Protein AF-A0AAV4QFK1-F1 (afdb_monomer_lite)

Structure (mmCIF, N/CA/C/O backbone):
data_AF-A0AAV4QFK1-F1
#
_entry.id   AF-A0AAV4QFK1-F1
#
loop_
_atom_site.group_PDB
_atom_site.id
_atom_site.type_symbol
_atom_site.label_atom_id
_atom_site.label_alt_id
_atom_site.label_comp_id
_atom_site.label_asym_id
_atom_site.label_entity_id
_atom_site.label_seq_id
_atom_site.pdbx_PDB_ins_code
_atom_site.Cartn_x
_atom_site.Cartn_y
_atom_site.Cartn_z
_atom_site.occupancy
_atom_site.B_iso_or_equiv
_atom_site.auth_seq_id
_atom_site.auth_comp_id
_atom_site.auth_asym_id
_atom_site.auth_atom_id
_atom_site.pdbx_PDB_model_num
ATOM 1 N N . MET A 1 1 ? 8.836 17.468 22.404 1.00 26.66 1 MET A N 1
ATOM 2 C CA . MET A 1 1 ? 8.207 18.294 21.352 1.00 26.66 1 MET A CA 1
ATOM 3 C C . MET A 1 1 ? 6.814 17.729 21.169 1.00 26.66 1 MET A C 1
ATOM 5 O O . MET A 1 1 ? 6.702 16.663 20.584 1.00 26.66 1 MET A O 1
ATOM 9 N N . ILE A 1 2 ? 5.808 18.363 21.774 1.00 28.44 2 ILE A N 1
ATOM 10 C CA . ILE A 1 2 ? 4.387 18.057 21.539 1.00 28.44 2 ILE A CA 1
ATOM 11 C C . ILE A 1 2 ? 4.194 18.264 20.038 1.00 28.44 2 ILE A C 1
ATOM 13 O O . ILE A 1 2 ? 4.373 19.382 19.552 1.00 28.44 2 ILE A O 1
ATOM 17 N N . SER A 1 3 ? 4.054 17.176 19.284 1.00 34.97 3 SER A N 1
ATOM 18 C CA . SER A 1 3 ? 3.991 17.262 17.827 1.00 34.97 3 SER A CA 1
ATOM 19 C C . SER A 1 3 ? 2.675 17.938 17.435 1.00 34.97 3 SER A C 1
ATOM 21 O O . SER A 1 3 ? 1.676 17.800 18.138 1.00 34.97 3 SER A O 1
ATOM 23 N N . GLU A 1 4 ? 2.652 18.661 16.314 1.00 41.72 4 GLU A N 1
ATOM 24 C CA . GLU A 1 4 ? 1.440 19.290 15.752 1.00 41.72 4 GLU A CA 1
ATOM 25 C C . GLU A 1 4 ? 0.269 18.292 15.556 1.00 41.72 4 GLU A C 1
ATOM 27 O O . GLU A 1 4 ? -0.876 18.694 15.351 1.00 41.72 4 GLU A O 1
ATOM 32 N N . GLU A 1 5 ? 0.535 16.984 15.660 1.00 43.50 5 GLU A N 1
ATOM 33 C CA . GLU A 1 5 ? -0.456 15.910 15.648 1.00 43.50 5 GLU A CA 1
ATOM 34 C C . GLU A 1 5 ? -1.304 15.861 16.938 1.00 43.50 5 GLU A C 1
ATOM 36 O O . GLU A 1 5 ? -2.488 15.533 16.866 1.00 43.50 5 GLU A O 1
ATOM 41 N N . GLU A 1 6 ? -0.759 16.223 18.111 1.00 39.50 6 GLU A N 1
ATOM 42 C CA . GLU A 1 6 ? -1.478 16.163 19.399 1.00 39.50 6 GLU A CA 1
ATOM 43 C C . GLU A 1 6 ? -2.533 17.266 19.553 1.00 39.50 6 GLU A C 1
ATOM 45 O O . GLU A 1 6 ? -3.625 16.996 20.062 1.00 39.50 6 GLU A O 1
ATOM 50 N N . THR A 1 7 ? -2.244 18.479 19.071 1.00 45.19 7 THR A N 1
ATOM 51 C CA . THR A 1 7 ? -3.190 19.609 19.033 1.00 45.19 7 THR A CA 1
ATOM 52 C C . THR A 1 7 ? -4.330 19.363 18.047 1.00 45.19 7 THR A C 1
ATOM 54 O O . THR A 1 7 ? -5.470 19.726 18.322 1.00 45.19 7 THR A O 1
ATOM 57 N N . CYS A 1 8 ? -4.064 18.657 16.943 1.00 52.50 8 CYS A N 1
ATOM 58 C CA . CYS A 1 8 ? -5.096 18.260 15.985 1.00 52.50 8 CYS A CA 1
ATOM 59 C C . CYS A 1 8 ? -6.171 17.365 16.633 1.00 52.50 8 CYS A C 1
ATOM 61 O O . CYS A 1 8 ? -7.354 17.512 16.345 1.00 52.50 8 CYS A O 1
ATOM 63 N N . PHE A 1 9 ? -5.803 16.466 17.554 1.00 51.28 9 PHE A N 1
ATOM 64 C CA . PHE A 1 9 ? -6.751 15.509 18.140 1.00 51.28 9 PHE A CA 1
ATOM 65 C C . PHE A 1 9 ? -7.793 16.120 19.084 1.00 51.28 9 PHE A C 1
ATOM 67 O O . PHE A 1 9 ? -8.930 15.649 19.092 1.00 51.28 9 PHE A O 1
ATOM 74 N N . GLU A 1 10 ? -7.419 17.094 19.916 1.00 50.66 10 GLU A N 1
ATOM 75 C CA . GLU A 1 10 ? -8.353 17.708 20.879 1.00 50.66 10 GLU A CA 1
ATOM 76 C C . GLU A 1 10 ? -9.289 18.701 20.187 1.00 50.66 10 GLU A C 1
ATOM 78 O O . GLU A 1 10 ? -10.500 18.651 20.403 1.00 50.66 10 GLU A O 1
ATOM 83 N N . ASP A 1 11 ? -8.765 19.484 19.242 1.00 55.31 11 ASP A N 1
ATOM 84 C CA . ASP A 1 11 ? -9.554 20.437 18.457 1.00 55.31 11 ASP A CA 1
ATOM 85 C C . ASP A 1 11 ? -10.560 19.747 17.522 1.00 55.31 11 ASP A C 1
ATOM 87 O O . ASP A 1 11 ? -11.680 20.228 17.336 1.00 55.31 11 ASP A O 1
ATOM 91 N N . VAL A 1 12 ? -10.183 18.606 16.933 1.00 52.41 12 VAL A N 1
ATOM 92 C CA . VAL A 1 12 ? -11.078 17.781 16.103 1.00 52.41 12 VAL A CA 1
ATOM 93 C C . VAL A 1 12 ? -12.179 17.147 16.958 1.00 52.41 12 VAL A C 1
ATOM 95 O O . VAL A 1 12 ? -13.283 16.924 16.472 1.00 52.41 12 VAL A O 1
ATOM 98 N N . LEU A 1 13 ? -11.932 16.869 18.238 1.00 51.12 13 LEU A N 1
ATOM 99 C CA . LEU A 1 13 ? -12.910 16.241 19.126 1.00 51.12 13 LEU A CA 1
ATOM 100 C C . LEU A 1 13 ? -14.033 17.186 19.547 1.00 51.12 13 LEU A C 1
ATOM 102 O O . LEU A 1 13 ? -15.203 16.827 19.425 1.00 51.12 13 LEU A O 1
ATOM 106 N N . GLU A 1 14 ? -13.694 18.386 20.018 1.00 55.50 14 GLU A N 1
ATOM 107 C CA . GLU A 1 14 ? -14.698 19.355 20.478 1.00 55.50 14 GLU A CA 1
ATOM 108 C C . GLU A 1 14 ? -15.610 19.831 19.339 1.00 55.50 14 GLU A C 1
ATOM 110 O O . GLU A 1 14 ? -16.789 20.107 19.561 1.00 55.50 14 GLU A O 1
ATOM 115 N N . LYS A 1 15 ? -15.100 19.852 18.102 1.00 55.19 15 LYS A N 1
ATOM 116 C CA . LYS A 1 15 ? -15.849 20.286 16.913 1.00 55.19 15 LYS A CA 1
ATOM 117 C C . LYS A 1 15 ? -16.732 19.202 16.286 1.00 55.19 15 LYS A C 1
ATOM 119 O O . LYS A 1 15 ? -17.678 19.533 15.570 1.00 55.19 15 LYS A O 1
ATOM 124 N N . ASN A 1 16 ? -16.455 17.919 16.543 1.00 51.62 16 ASN A N 1
ATOM 125 C CA . ASN A 1 16 ? -17.158 16.800 15.896 1.00 51.62 16 ASN A CA 1
ATOM 126 C C . ASN A 1 16 ? -18.234 16.119 16.740 1.00 51.62 16 ASN A C 1
ATOM 128 O O . ASN A 1 16 ? -18.914 15.224 16.231 1.00 51.62 16 ASN A O 1
ATOM 132 N N . TYR A 1 17 ? -18.432 16.512 17.999 1.00 55.09 17 TYR A N 1
ATOM 133 C CA . TYR A 1 17 ? -19.593 16.030 18.739 1.00 55.09 17 TYR A CA 1
ATOM 134 C C . TYR A 1 17 ? -20.870 16.614 18.137 1.00 55.09 17 TYR A C 1
ATOM 136 O O . TYR A 1 17 ? -21.133 17.812 18.235 1.00 55.09 17 TYR A O 1
ATOM 144 N N . CYS A 1 18 ? -21.700 15.754 17.542 1.00 55.25 18 CYS A N 1
ATOM 145 C CA . CYS A 1 18 ? -23.082 16.122 17.274 1.00 55.25 18 CYS A CA 1
ATOM 146 C C . CYS A 1 18 ? -23.754 16.403 18.632 1.00 55.25 18 CYS A C 1
ATOM 148 O O . CYS A 1 18 ? -23.577 15.599 19.556 1.00 55.25 18 CYS A O 1
ATOM 150 N N . PRO A 1 19 ? -24.532 17.485 18.795 1.00 54.31 19 PRO A N 1
ATOM 151 C CA . PRO A 1 19 ? -25.269 17.737 20.036 1.00 54.31 19 PRO A CA 1
ATOM 152 C C . PRO A 1 19 ? -26.218 16.586 20.420 1.00 54.31 19 PRO A C 1
ATOM 154 O O . PRO A 1 19 ? -26.554 16.445 21.590 1.00 54.31 19 PRO A O 1
ATOM 157 N N . GLU A 1 20 ? -26.583 15.727 19.462 1.00 57.44 20 GLU A N 1
ATOM 158 C CA . GLU A 1 20 ? -27.429 14.540 19.654 1.00 57.44 20 GLU A CA 1
ATOM 159 C C . GLU A 1 20 ? -26.659 13.265 20.057 1.00 57.44 20 GLU A C 1
ATOM 161 O O . GLU A 1 20 ? -27.272 12.229 20.296 1.00 57.44 20 GLU A O 1
ATOM 166 N N . THR A 1 21 ? -25.325 13.315 20.147 1.00 63.59 21 THR A N 1
ATOM 167 C CA . THR A 1 21 ? -24.498 12.151 20.521 1.00 63.59 21 THR A CA 1
ATOM 168 C C . THR A 1 21 ? -24.778 11.766 21.979 1.00 63.59 21 THR A C 1
ATOM 170 O O . THR A 1 21 ? -24.600 12.599 22.877 1.00 63.59 21 THR A O 1
ATOM 173 N N . ASN A 1 22 ? -25.178 10.516 22.235 1.00 73.50 22 ASN A N 1
ATOM 174 C CA . ASN A 1 22 ? -25.430 10.012 23.592 1.00 73.50 22 ASN A CA 1
ATOM 175 C C . ASN A 1 22 ? -24.120 10.007 24.409 1.00 73.50 22 ASN A C 1
ATOM 177 O O . ASN A 1 22 ? -23.037 9.767 23.875 1.00 73.50 22 ASN A O 1
ATOM 181 N N . ASP A 1 23 ? -24.199 10.244 25.716 1.00 74.06 23 ASP A N 1
ATOM 182 C CA . ASP A 1 23 ? -23.064 10.206 26.640 1.00 74.06 23 ASP A CA 1
ATOM 183 C C . ASP A 1 23 ? -22.273 8.886 26.577 1.00 74.06 23 ASP A C 1
ATOM 185 O O . ASP A 1 23 ? -21.045 8.910 26.661 1.00 74.06 23 ASP A O 1
ATOM 189 N N . GLU A 1 24 ? -22.922 7.744 26.325 1.00 73.12 24 GLU A N 1
ATOM 190 C CA . GLU A 1 24 ? -22.218 6.469 26.100 1.00 73.12 24 GLU A CA 1
ATOM 191 C C . GLU A 1 24 ? -21.321 6.490 24.851 1.00 73.12 24 GLU A C 1
ATOM 193 O O . GLU A 1 24 ? -20.197 5.978 24.865 1.00 73.12 24 GLU A O 1
ATOM 198 N N . GLU A 1 25 ? -21.784 7.115 23.768 1.00 67.50 25 GLU A N 1
ATOM 199 C CA . GLU A 1 25 ? -21.023 7.259 22.524 1.00 67.50 25 GLU A CA 1
ATOM 200 C C . GLU A 1 25 ? -19.858 8.233 22.718 1.00 67.50 25 GLU A C 1
ATOM 202 O O . GLU A 1 25 ? -18.743 7.966 22.263 1.00 67.50 25 GLU A O 1
ATOM 207 N N . LYS A 1 26 ? -20.071 9.313 23.481 1.00 66.88 26 LYS A N 1
ATOM 208 C CA . LYS A 1 26 ? -19.001 10.243 23.868 1.00 66.88 26 LYS A CA 1
ATOM 209 C C . LYS A 1 26 ? -17.921 9.551 24.695 1.00 66.88 26 LYS A C 1
ATOM 211 O O . LYS A 1 26 ? -16.734 9.750 24.427 1.00 66.88 26 LYS A O 1
ATOM 216 N N . ILE A 1 27 ? -18.302 8.722 25.669 1.00 73.88 27 ILE A N 1
ATOM 217 C CA . ILE A 1 27 ? -17.360 7.946 26.493 1.00 73.88 27 ILE A CA 1
ATOM 218 C C . ILE A 1 27 ? -16.554 6.982 25.616 1.00 73.88 27 ILE A C 1
ATOM 220 O O . ILE A 1 27 ? -15.329 6.905 25.744 1.00 73.88 27 ILE A O 1
ATOM 224 N N . PHE A 1 28 ? -17.219 6.282 24.695 1.00 73.12 28 PHE A N 1
ATOM 225 C CA . PHE A 1 28 ? -16.570 5.360 23.766 1.00 73.12 28 PHE A CA 1
ATOM 226 C C . PHE A 1 28 ? -15.539 6.064 22.868 1.00 73.12 28 PHE A C 1
ATOM 228 O O . PHE A 1 28 ? -14.397 5.607 22.765 1.00 73.12 28 PHE A O 1
ATOM 235 N N . ILE A 1 29 ? -15.908 7.199 22.265 1.00 66.88 29 ILE A N 1
ATOM 236 C CA . ILE A 1 29 ? -15.022 7.986 21.393 1.00 66.88 29 ILE A CA 1
ATOM 237 C C . ILE A 1 29 ? -13.797 8.483 22.170 1.00 66.88 29 ILE A C 1
ATOM 239 O O . ILE A 1 29 ? -12.662 8.295 21.721 1.00 66.88 29 ILE A O 1
ATOM 243 N N . HIS A 1 30 ? -13.997 9.033 23.372 1.00 69.50 30 HIS A N 1
ATOM 244 C CA . HIS A 1 30 ? -12.893 9.455 24.240 1.00 69.50 30 HIS A CA 1
ATOM 245 C C . HIS A 1 30 ? -11.965 8.292 24.615 1.00 69.50 30 HIS A C 1
ATOM 247 O O . HIS A 1 30 ? -10.742 8.453 24.620 1.00 69.50 30 HIS A O 1
ATOM 253 N N . ALA A 1 31 ? -12.515 7.113 24.918 1.00 70.06 31 ALA A N 1
ATOM 254 C CA . ALA A 1 31 ? -11.721 5.933 25.249 1.00 70.06 31 ALA A CA 1
ATOM 255 C C . ALA A 1 31 ? -10.875 5.456 24.056 1.00 70.06 31 ALA A C 1
ATOM 257 O O . ALA A 1 31 ? -9.682 5.178 24.226 1.00 70.06 31 ALA A O 1
ATOM 258 N N . MET A 1 32 ? -11.462 5.420 22.853 1.00 71.88 32 MET A N 1
ATOM 259 C CA . MET A 1 32 ? -10.763 5.073 21.613 1.00 71.88 32 MET A CA 1
ATOM 260 C C . MET A 1 32 ? -9.608 6.042 21.341 1.00 71.88 32 MET A C 1
ATOM 262 O O . MET A 1 32 ? -8.488 5.609 21.078 1.00 71.88 32 MET A O 1
ATOM 266 N N . ILE A 1 33 ? -9.838 7.349 21.472 1.00 67.12 33 ILE A N 1
ATOM 267 C CA . ILE A 1 33 ? -8.809 8.360 21.201 1.00 67.12 33 ILE A CA 1
ATOM 268 C C . ILE A 1 33 ? -7.714 8.341 22.258 1.00 67.12 33 ILE A C 1
ATOM 270 O O . ILE A 1 33 ? -6.540 8.359 21.906 1.00 67.12 33 ILE A O 1
ATOM 274 N N . ARG A 1 34 ? -8.049 8.204 23.546 1.00 70.25 34 ARG A N 1
ATOM 275 C CA . ARG A 1 34 ? -7.037 8.019 24.599 1.00 70.25 34 ARG A CA 1
ATOM 276 C C . ARG A 1 34 ? -6.181 6.777 24.337 1.00 70.25 34 ARG A C 1
ATOM 278 O O . ARG A 1 34 ? -4.996 6.759 24.667 1.00 70.25 34 ARG A O 1
ATOM 285 N N . ARG A 1 35 ? -6.762 5.722 23.760 1.00 70.94 35 ARG A N 1
ATOM 286 C CA . ARG A 1 35 ? -6.012 4.532 23.348 1.00 70.94 35 ARG A CA 1
ATOM 287 C C . ARG A 1 35 ? -5.114 4.815 22.143 1.00 70.94 35 ARG A C 1
ATOM 289 O O . ARG A 1 35 ? -3.950 4.442 22.191 1.00 70.94 35 ARG A O 1
ATOM 296 N N . LEU A 1 36 ? -5.604 5.516 21.123 1.00 68.94 36 LEU A N 1
ATOM 297 C CA . LEU A 1 36 ? -4.802 5.924 19.964 1.00 68.94 36 LEU A CA 1
ATOM 298 C C . LEU A 1 36 ? -3.657 6.864 20.348 1.00 68.94 36 LEU A C 1
ATOM 300 O O . LEU A 1 36 ? -2.539 6.621 19.920 1.00 68.94 36 LEU A O 1
ATOM 304 N N . LYS A 1 37 ? -3.893 7.860 21.210 1.00 66.88 37 LYS A N 1
ATOM 305 C CA . LYS A 1 37 ? -2.843 8.734 21.757 1.00 66.88 37 LYS A CA 1
ATOM 306 C C . LYS A 1 37 ? -1.758 7.922 22.462 1.00 66.88 37 LYS A C 1
ATOM 308 O O . LYS A 1 37 ? -0.584 8.129 22.199 1.00 66.88 37 LYS A O 1
ATOM 313 N N . ARG A 1 38 ? -2.140 6.940 23.289 1.00 69.75 38 ARG A N 1
ATOM 314 C CA . ARG A 1 38 ? -1.172 6.029 23.929 1.00 69.75 38 ARG A CA 1
ATOM 315 C C . ARG A 1 38 ? -0.360 5.212 22.924 1.00 69.75 38 ARG A C 1
ATOM 317 O O . ARG A 1 38 ? 0.798 4.941 23.189 1.00 69.75 38 ARG A O 1
ATOM 324 N N . ILE A 1 39 ? -0.958 4.816 21.802 1.00 67.50 39 ILE A N 1
ATOM 325 C CA . ILE A 1 39 ? -0.271 4.074 20.737 1.00 67.50 39 ILE A CA 1
ATOM 326 C C . ILE A 1 39 ? 0.644 4.993 19.914 1.00 67.50 39 ILE A C 1
ATOM 328 O O . ILE A 1 39 ? 1.725 4.574 19.521 1.00 67.50 39 ILE A O 1
ATOM 332 N N . LEU A 1 40 ? 0.211 6.221 19.628 1.00 64.56 40 LEU A N 1
ATOM 333 C CA . LEU A 1 40 ? 0.947 7.183 18.804 1.00 64.56 40 LEU A CA 1
ATOM 334 C C . LEU A 1 40 ? 2.115 7.827 19.557 1.00 64.56 40 LEU A C 1
ATOM 336 O O . LEU A 1 40 ? 3.183 7.988 18.979 1.00 64.56 40 LEU A O 1
ATOM 340 N N . ASN A 1 41 ? 1.936 8.127 20.844 1.00 64.44 41 ASN A N 1
ATOM 341 C CA . ASN A 1 41 ? 2.977 8.672 21.722 1.00 64.44 41 ASN A CA 1
ATOM 342 C C . ASN A 1 41 ? 3.863 7.586 22.343 1.00 64.44 41 ASN A C 1
ATOM 344 O O . ASN A 1 41 ? 4.603 7.856 23.285 1.00 64.44 41 ASN A O 1
ATOM 348 N N . TRP A 1 42 ? 3.737 6.346 21.882 1.00 59.19 42 TRP A N 1
ATOM 349 C CA . TRP A 1 42 ? 4.499 5.243 22.430 1.00 59.19 42 TRP A CA 1
ATOM 350 C C . TRP A 1 42 ? 5.979 5.362 22.053 1.00 59.19 42 TRP A C 1
ATOM 352 O O . TRP A 1 42 ? 6.329 5.353 20.871 1.00 59.19 42 TRP A O 1
ATOM 362 N N . ASP A 1 43 ? 6.834 5.430 23.074 1.00 53.16 43 ASP A N 1
ATOM 363 C CA . ASP A 1 43 ? 8.275 5.256 22.940 1.00 53.16 43 ASP A CA 1
ATOM 364 C C . ASP A 1 43 ? 8.621 3.766 23.139 1.00 53.16 43 ASP A C 1
ATOM 366 O O . ASP A 1 43 ? 8.355 3.214 24.216 1.00 53.16 43 ASP A O 1
ATOM 370 N N . PRO A 1 44 ? 9.224 3.094 22.138 1.00 50.06 44 PRO A N 1
ATOM 371 C CA . PRO A 1 44 ? 9.688 1.715 22.263 1.00 50.06 44 PRO A CA 1
ATOM 372 C C . PRO A 1 44 ? 10.624 1.464 23.454 1.00 50.06 44 PRO A C 1
ATOM 374 O O . PRO A 1 44 ? 10.783 0.311 23.845 1.00 50.06 44 PRO A O 1
ATOM 377 N N . GLY A 1 45 ? 11.252 2.508 24.010 1.00 49.03 45 GLY A N 1
ATOM 378 C CA . GLY A 1 45 ? 12.162 2.409 25.150 1.00 49.03 45 GLY A CA 1
ATOM 379 C C . GLY A 1 45 ? 11.507 2.357 26.536 1.00 49.03 45 GLY A C 1
ATOM 380 O O . GLY A 1 45 ? 12.185 1.961 27.482 1.00 49.03 45 GLY A O 1
ATOM 381 N N . GLU A 1 46 ? 10.231 2.735 26.689 1.00 53.12 46 GLU A N 1
ATOM 382 C CA . GLU A 1 46 ? 9.627 2.945 28.022 1.00 53.12 46 GLU A CA 1
ATOM 383 C C . GLU A 1 46 ? 8.626 1.864 28.464 1.00 53.12 46 GLU A C 1
ATOM 385 O O . GLU A 1 46 ? 8.436 1.673 29.665 1.00 53.12 46 GLU A O 1
ATOM 390 N N . ASP A 1 47 ? 8.000 1.121 27.542 1.00 52.31 47 ASP A N 1
ATOM 391 C CA . ASP A 1 47 ? 6.983 0.123 27.912 1.00 52.31 47 ASP A CA 1
ATOM 392 C C . ASP A 1 47 ? 6.921 -1.066 26.933 1.00 52.31 47 ASP A C 1
ATOM 394 O O . ASP A 1 47 ? 6.124 -1.102 25.990 1.00 52.31 47 ASP A O 1
ATOM 398 N N . GLU A 1 48 ? 7.771 -2.074 27.164 1.00 52.84 48 GLU A N 1
ATOM 399 C CA . GLU A 1 48 ? 7.777 -3.337 26.401 1.00 52.84 48 GLU A CA 1
ATOM 400 C C . GLU A 1 48 ? 6.556 -4.234 26.709 1.00 52.84 48 GLU A C 1
ATOM 402 O O . GLU A 1 48 ? 6.255 -5.168 25.960 1.00 52.84 48 GLU A O 1
ATOM 407 N N . SER A 1 49 ? 5.817 -3.969 27.795 1.00 56.62 49 SER A N 1
ATOM 408 C CA . SER A 1 49 ? 4.753 -4.859 28.290 1.00 56.62 49 SER A CA 1
ATOM 409 C C . SER A 1 49 ? 3.459 -4.794 27.460 1.00 56.62 49 SER A C 1
ATOM 411 O O . SER A 1 49 ? 2.715 -5.782 27.340 1.00 56.62 49 SER A O 1
ATOM 413 N N . LEU A 1 50 ? 3.208 -3.638 26.839 1.00 52.84 50 LEU A N 1
ATOM 414 C CA . LEU A 1 50 ? 2.029 -3.367 26.017 1.00 52.84 50 LEU A CA 1
ATOM 415 C C . LEU A 1 50 ? 2.132 -3.957 24.600 1.00 52.84 50 LEU A C 1
ATOM 417 O O . LEU A 1 50 ? 1.097 -4.188 23.969 1.00 52.84 50 LEU A O 1
ATOM 421 N N . PHE A 1 51 ? 3.342 -4.268 24.119 1.00 57.22 51 PHE A N 1
ATOM 422 C CA . PHE A 1 51 ? 3.605 -4.477 22.691 1.00 57.22 51 PHE A CA 1
ATOM 423 C C . PHE A 1 51 ? 4.572 -5.632 22.384 1.00 57.22 51 PHE A C 1
ATOM 425 O O . PHE A 1 51 ? 5.493 -5.509 21.575 1.00 57.22 51 PHE A O 1
ATOM 432 N N . THR A 1 52 ? 4.327 -6.811 22.963 1.00 64.62 52 THR A N 1
ATOM 433 C CA . THR A 1 52 ? 4.947 -8.038 22.442 1.00 64.62 52 THR A CA 1
ATOM 434 C C . THR A 1 52 ? 4.494 -8.262 20.993 1.00 64.62 52 THR A C 1
ATOM 436 O O . THR A 1 52 ? 3.319 -8.068 20.670 1.00 64.62 52 THR A O 1
ATOM 439 N N . LYS A 1 53 ? 5.407 -8.672 20.095 1.00 63.16 53 LYS A N 1
ATOM 440 C CA . LYS A 1 53 ? 5.104 -8.840 18.654 1.00 63.16 53 LYS A CA 1
ATOM 441 C C . LYS A 1 53 ? 3.868 -9.709 18.391 1.00 63.16 53 LYS A C 1
ATOM 443 O O . LYS A 1 53 ? 3.128 -9.453 17.444 1.00 63.16 53 LYS A O 1
ATOM 448 N N . ASP A 1 54 ? 3.611 -10.675 19.269 1.00 72.31 54 ASP A N 1
ATOM 449 C CA . ASP A 1 54 ? 2.479 -11.599 19.178 1.00 72.31 54 ASP A CA 1
ATOM 450 C C . ASP A 1 54 ? 1.112 -10.928 19.408 1.00 72.31 54 ASP A C 1
ATOM 452 O O . ASP A 1 54 ? 0.109 -11.391 18.867 1.00 72.31 54 ASP A O 1
ATOM 456 N N . LYS A 1 55 ? 1.056 -9.801 20.135 1.00 81.25 55 LYS A N 1
ATOM 457 C CA . LYS A 1 55 ? -0.183 -9.035 20.376 1.00 81.25 55 LYS A CA 1
ATOM 458 C C . LYS A 1 55 ? -0.548 -8.084 19.235 1.00 81.25 55 LYS A C 1
ATOM 460 O O . LYS A 1 55 ? -1.671 -7.582 19.193 1.00 81.25 55 LYS A O 1
ATOM 465 N N . GLY A 1 56 ? 0.363 -7.840 18.289 1.00 83.88 56 GLY A N 1
ATOM 466 C CA . GLY A 1 56 ? 0.154 -6.910 17.174 1.00 83.88 56 GLY A CA 1
ATOM 467 C C . GLY A 1 56 ? -1.165 -7.123 16.412 1.00 83.88 56 GLY A C 1
ATOM 468 O O . GLY A 1 56 ? -1.936 -6.171 16.261 1.00 83.88 56 GLY A O 1
ATOM 469 N N . PRO A 1 57 ? -1.491 -8.358 15.979 1.00 90.44 57 PRO A N 1
ATOM 470 C CA . PRO A 1 57 ? -2.760 -8.654 15.316 1.00 90.44 57 PRO A CA 1
ATOM 471 C C . PR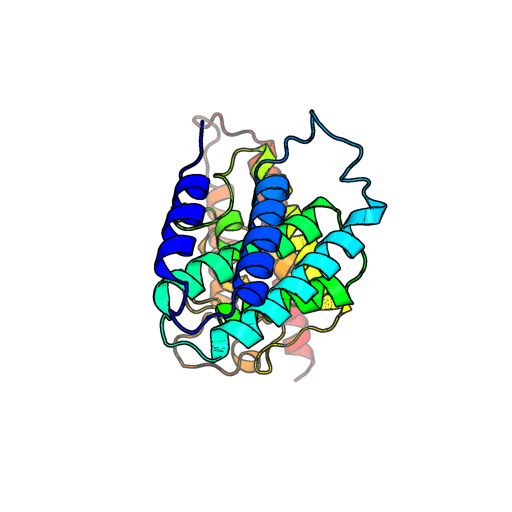O A 1 57 ? -3.997 -8.360 16.168 1.00 90.44 57 PRO A C 1
ATOM 473 O O . PRO A 1 57 ? -5.001 -7.893 15.637 1.00 90.44 57 PRO A O 1
ATOM 476 N N . GLU A 1 58 ? -3.947 -8.620 17.474 1.00 89.12 58 GLU A N 1
ATOM 477 C CA . GLU A 1 58 ? -5.064 -8.347 18.386 1.00 89.12 58 GLU A CA 1
ATOM 478 C C . GLU A 1 58 ? -5.298 -6.846 18.534 1.00 89.12 58 GLU A C 1
ATOM 480 O O . GLU A 1 58 ? -6.435 -6.395 18.429 1.00 89.12 58 GLU A O 1
ATOM 485 N N . ILE A 1 59 ? -4.225 -6.063 18.676 1.00 86.50 59 ILE A N 1
ATOM 486 C CA . ILE A 1 59 ? -4.294 -4.601 18.770 1.00 86.50 59 ILE A CA 1
ATOM 487 C C . ILE A 1 59 ? -4.909 -4.006 17.502 1.00 86.50 59 ILE A C 1
ATOM 489 O O . ILE A 1 59 ? -5.816 -3.181 17.587 1.00 86.50 59 ILE A O 1
ATOM 493 N N . VAL A 1 60 ? -4.459 -4.435 16.319 1.00 90.38 60 VAL A N 1
ATOM 494 C CA . VAL A 1 60 ? -5.006 -3.925 15.052 1.00 90.38 60 VAL A CA 1
ATOM 495 C C . VAL A 1 60 ? -6.476 -4.321 14.879 1.00 90.38 60 VAL A C 1
ATOM 497 O O . VAL A 1 60 ? -7.274 -3.489 14.452 1.00 90.38 60 VAL A O 1
ATOM 500 N N . ARG A 1 61 ? -6.866 -5.552 15.242 1.00 93.06 61 ARG A N 1
ATOM 501 C CA . ARG A 1 61 ? -8.280 -5.975 15.213 1.00 93.06 61 ARG A CA 1
ATOM 502 C C . ARG A 1 61 ? -9.138 -5.161 16.172 1.00 93.06 61 ARG A C 1
ATOM 504 O O . ARG A 1 61 ? -10.231 -4.754 15.793 1.00 93.06 61 ARG A O 1
ATOM 511 N N . ASP A 1 62 ? -8.639 -4.901 17.374 1.00 87.75 62 ASP A N 1
ATOM 512 C CA . ASP A 1 62 ? -9.332 -4.086 18.368 1.00 87.75 62 ASP A CA 1
ATOM 513 C C . ASP A 1 62 ? -9.582 -2.669 17.834 1.00 87.75 62 ASP A C 1
ATOM 515 O O . ASP A 1 62 ? -10.725 -2.210 17.816 1.00 87.75 62 ASP A O 1
ATOM 519 N N . ILE A 1 63 ? -8.551 -2.015 17.283 1.00 88.38 63 ILE A N 1
ATOM 520 C CA . ILE A 1 63 ? -8.687 -0.692 16.651 1.00 88.38 63 ILE A CA 1
ATOM 521 C C . ILE A 1 63 ? -9.681 -0.746 15.488 1.00 88.38 63 ILE A C 1
ATOM 523 O O . ILE A 1 63 ? -10.535 0.128 15.391 1.00 88.38 63 ILE A O 1
ATOM 527 N N . MET A 1 64 ? -9.616 -1.772 14.634 1.00 91.38 64 MET A N 1
ATOM 528 C CA . MET A 1 64 ? -10.531 -1.941 13.501 1.00 91.38 64 MET A CA 1
ATOM 529 C C . MET A 1 64 ? -11.992 -2.055 13.955 1.00 91.38 64 MET A C 1
ATOM 531 O O . MET A 1 64 ? -12.858 -1.380 13.404 1.00 91.38 64 MET A O 1
ATOM 535 N N . ILE A 1 65 ? -12.275 -2.879 14.970 1.00 89.56 65 ILE A N 1
ATOM 536 C CA . ILE A 1 65 ? -13.624 -3.045 15.532 1.00 89.56 65 ILE A CA 1
ATOM 537 C C . ILE A 1 65 ? -14.137 -1.707 16.066 1.00 89.56 65 ILE A C 1
ATOM 539 O O . ILE A 1 65 ? -15.262 -1.304 15.758 1.00 89.56 65 ILE A O 1
ATOM 543 N N . HIS A 1 66 ? -13.299 -0.996 16.823 1.00 84.00 66 HIS A N 1
ATOM 544 C CA . HIS A 1 66 ? -13.662 0.301 17.381 1.00 84.00 66 HIS A CA 1
ATOM 545 C C . HIS A 1 66 ? -13.892 1.347 16.287 1.00 84.00 66 HIS A C 1
ATOM 547 O O . HIS A 1 66 ? -14.883 2.072 16.332 1.00 84.00 66 HIS A O 1
ATOM 553 N N . PHE A 1 67 ? -13.030 1.372 15.272 1.00 86.62 67 PHE A N 1
ATOM 554 C CA . PHE A 1 67 ? -13.130 2.256 14.118 1.00 86.62 67 PHE A CA 1
ATOM 555 C C . PHE A 1 67 ? -14.408 2.011 13.306 1.00 86.62 67 PHE A C 1
ATOM 557 O O . PHE A 1 67 ? -15.099 2.962 12.951 1.00 86.62 67 PHE A O 1
ATOM 564 N N . ILE A 1 68 ? -14.768 0.750 13.043 1.00 87.31 68 ILE A N 1
ATOM 565 C CA . ILE A 1 68 ? -16.002 0.407 12.323 1.00 87.31 68 ILE A CA 1
ATOM 566 C C . ILE A 1 68 ? -17.228 0.846 13.129 1.00 87.31 68 ILE A C 1
ATOM 568 O O . ILE A 1 68 ? -18.118 1.489 12.575 1.00 87.31 68 ILE A O 1
ATOM 572 N N . ARG A 1 69 ? -17.256 0.563 14.439 1.00 83.56 69 ARG A N 1
ATOM 573 C CA . ARG A 1 69 ? -18.346 0.999 15.327 1.00 83.56 69 ARG A CA 1
ATOM 574 C C . ARG A 1 69 ? -18.458 2.525 15.373 1.00 83.56 69 ARG A C 1
ATOM 576 O O . ARG A 1 69 ? -19.550 3.075 15.262 1.00 83.56 69 ARG A O 1
ATOM 583 N N . TRP A 1 70 ? -17.330 3.216 15.478 1.00 80.25 70 TRP A N 1
ATOM 584 C CA . TRP A 1 70 ? -17.275 4.672 15.426 1.00 80.25 70 TRP A CA 1
ATOM 585 C C . TRP A 1 70 ? -17.821 5.224 14.101 1.00 80.25 70 TRP A C 1
ATOM 587 O O . TRP A 1 70 ? -18.676 6.107 14.103 1.00 80.25 70 TRP A O 1
ATOM 597 N N . LYS A 1 71 ? -17.414 4.641 12.967 1.00 80.81 71 LYS A N 1
ATOM 598 C CA . LYS A 1 71 ? -17.900 5.013 11.631 1.00 80.81 71 LYS A CA 1
ATOM 599 C C . LYS A 1 71 ? -19.414 4.835 11.491 1.00 80.81 71 LYS A C 1
ATOM 601 O O . LYS A 1 71 ? -20.050 5.653 10.836 1.00 80.81 71 LYS A O 1
ATOM 606 N N . THR A 1 72 ? -20.000 3.805 12.111 1.00 81.38 72 THR A N 1
ATOM 607 C CA . THR A 1 72 ? -21.462 3.615 12.099 1.00 81.38 72 THR A CA 1
ATOM 608 C C . THR A 1 72 ? -22.217 4.668 12.908 1.00 81.38 72 THR A C 1
ATOM 610 O O . THR A 1 72 ? -23.309 5.042 12.502 1.00 81.38 72 THR A O 1
ATOM 613 N N . ILE A 1 73 ? -21.629 5.178 13.996 1.00 74.88 73 ILE A N 1
ATOM 614 C CA . ILE A 1 73 ? -22.228 6.229 14.839 1.00 74.88 73 ILE A CA 1
ATOM 615 C C . ILE A 1 73 ? -22.158 7.596 14.143 1.00 74.88 73 ILE A C 1
ATOM 617 O O . ILE A 1 73 ? -23.100 8.380 14.194 1.00 74.88 73 ILE A O 1
ATOM 621 N N . ILE A 1 74 ? -21.042 7.896 13.469 1.00 70.81 74 ILE A N 1
ATOM 622 C CA . ILE A 1 74 ? -20.858 9.196 12.804 1.00 70.81 74 ILE A CA 1
ATOM 623 C C . ILE A 1 74 ? -21.470 9.247 11.406 1.00 70.81 74 ILE A C 1
ATOM 625 O O . ILE A 1 74 ? -21.862 10.319 10.963 1.00 70.81 74 ILE A O 1
ATOM 629 N N . GLY A 1 75 ? -21.636 8.117 10.714 1.00 62.75 75 GLY A N 1
ATOM 630 C CA . GLY A 1 75 ? -22.305 8.081 9.406 1.00 62.75 75 GLY A CA 1
ATOM 631 C C . GLY A 1 75 ? -23.725 8.676 9.392 1.00 62.75 75 GLY A C 1
ATOM 632 O O . GLY A 1 75 ? -24.256 8.934 8.316 1.00 62.75 75 GLY A O 1
ATOM 633 N N . SER A 1 76 ? -24.322 8.913 10.565 1.00 55.12 76 SER A N 1
ATOM 634 C CA . SER A 1 76 ? -25.596 9.609 10.778 1.00 55.12 76 SER A CA 1
ATOM 635 C C . SER A 1 76 ? -25.501 11.125 11.033 1.00 55.12 76 SER A C 1
ATOM 637 O O . SER A 1 76 ? -26.547 11.758 11.144 1.00 55.12 76 SER A O 1
ATOM 639 N N . SER A 1 77 ? -24.311 11.735 11.126 1.00 53.97 77 SER A N 1
ATOM 640 C CA . SER A 1 77 ? -24.140 13.164 11.447 1.00 53.97 77 SER A CA 1
ATOM 641 C C . SER A 1 77 ? -23.456 13.971 10.326 1.00 53.97 77 SER A C 1
ATOM 643 O O . SER A 1 77 ? -22.631 13.474 9.564 1.00 53.97 77 SER A O 1
ATOM 645 N N . ASN A 1 78 ? -23.833 15.250 10.192 1.00 52.06 78 ASN A N 1
ATOM 646 C CA . ASN A 1 78 ? -23.544 16.098 9.020 1.00 52.06 78 ASN A CA 1
ATOM 647 C C . ASN A 1 78 ? -22.166 16.812 9.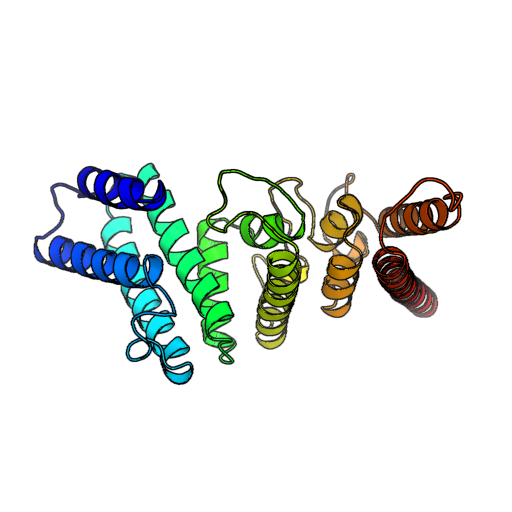018 1.00 52.06 78 ASN A C 1
ATOM 649 O O . ASN A 1 78 ? -21.923 17.636 8.134 1.00 52.06 78 ASN A O 1
ATOM 653 N N . ASN A 1 79 ? -21.251 16.534 9.957 1.00 56.78 79 ASN A N 1
ATOM 654 C CA . ASN A 1 79 ? -19.932 17.194 10.010 1.00 56.78 79 ASN A CA 1
ATOM 655 C C . ASN A 1 79 ? -18.854 16.377 9.276 1.00 56.78 79 ASN A C 1
ATOM 657 O O . ASN A 1 79 ? -18.179 15.526 9.847 1.00 56.78 79 ASN A O 1
ATOM 661 N N . LEU A 1 80 ? -18.700 16.643 7.974 1.00 56.75 80 LEU 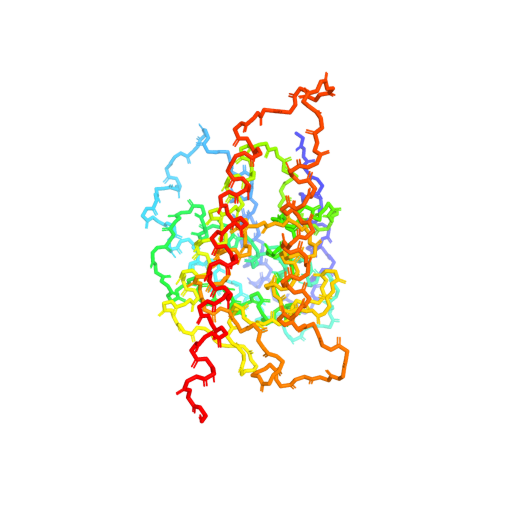A N 1
ATOM 662 C CA . LEU A 1 80 ? -17.909 15.807 7.060 1.00 56.75 80 LEU A CA 1
ATOM 663 C C . LEU A 1 80 ? -16.391 16.083 7.060 1.00 56.75 80 LEU A C 1
ATOM 665 O O . LEU A 1 80 ? -15.618 15.187 6.739 1.00 56.75 80 LEU A O 1
ATOM 669 N N . ALA A 1 81 ? -15.946 17.313 7.346 1.00 55.94 81 ALA A N 1
ATOM 670 C CA . ALA A 1 81 ? -14.563 17.735 7.077 1.00 55.94 81 ALA A CA 1
ATOM 671 C C . ALA A 1 81 ? -13.556 17.251 8.134 1.00 55.94 81 ALA A C 1
ATOM 673 O O . ALA A 1 81 ? -12.566 16.604 7.791 1.00 55.94 81 ALA A O 1
ATOM 674 N N . ASP A 1 82 ? -13.826 17.499 9.416 1.00 59.03 82 ASP A N 1
ATOM 675 C CA . ASP A 1 82 ? -12.931 17.089 10.505 1.00 59.03 82 ASP A CA 1
ATOM 676 C C . ASP A 1 82 ? -12.981 15.557 10.734 1.00 59.03 82 ASP A C 1
ATOM 678 O O . ASP A 1 82 ? -12.008 14.948 11.185 1.00 59.03 82 ASP A O 1
ATOM 682 N N . PHE A 1 83 ? -14.078 14.907 10.321 1.00 68.12 83 PHE A N 1
ATOM 683 C CA . PHE A 1 83 ? -14.227 13.448 10.280 1.00 68.12 83 PHE A CA 1
ATOM 684 C C . PHE A 1 83 ? -13.187 12.767 9.376 1.00 68.12 83 PHE A C 1
ATOM 686 O O . PHE A 1 83 ? -12.629 11.731 9.746 1.00 68.12 83 PHE A O 1
ATOM 693 N N . ILE A 1 84 ? -12.878 13.366 8.220 1.00 71.88 84 ILE A N 1
ATOM 694 C CA . ILE A 1 84 ? -11.914 12.814 7.256 1.00 71.88 84 ILE A CA 1
ATOM 695 C C . ILE A 1 84 ? -10.508 12.767 7.868 1.00 71.88 84 ILE A C 1
ATOM 697 O O . ILE A 1 84 ? -9.814 11.760 7.730 1.00 71.88 84 ILE A O 1
ATOM 701 N N . GLY A 1 85 ? -10.099 13.809 8.600 1.00 73.88 85 GLY A N 1
ATOM 702 C CA . GLY A 1 85 ? -8.779 13.872 9.234 1.00 73.88 85 GLY A CA 1
ATOM 703 C C . GLY A 1 85 ? -8.562 12.755 10.258 1.00 73.88 85 GLY A C 1
ATOM 704 O O . GLY A 1 85 ? -7.584 12.007 10.170 1.00 73.88 85 GLY A O 1
ATOM 705 N N . LEU A 1 86 ? -9.510 12.582 11.185 1.00 75.56 86 LEU A N 1
ATOM 706 C CA . LEU A 1 86 ? -9.440 11.516 12.187 1.00 75.56 86 LEU A CA 1
ATOM 707 C C . LEU A 1 86 ? -9.537 10.130 11.541 1.00 75.56 86 LEU A C 1
ATOM 709 O O . LEU A 1 86 ? -8.777 9.231 11.897 1.00 75.56 86 LEU A O 1
ATOM 713 N N . GLN A 1 87 ? -10.416 9.958 10.550 1.00 83.00 87 GLN A N 1
ATOM 714 C CA . GLN A 1 87 ? -10.525 8.708 9.804 1.00 83.00 87 GLN A CA 1
ATOM 715 C C . GLN A 1 87 ? -9.190 8.323 9.149 1.00 83.00 87 GLN A C 1
ATOM 717 O O . GLN A 1 87 ? -8.743 7.183 9.299 1.00 83.00 87 GLN A O 1
ATOM 722 N N . HIS A 1 88 ? -8.530 9.265 8.469 1.00 82.44 88 HIS A N 1
ATOM 723 C CA . HIS A 1 88 ? -7.214 9.041 7.870 1.00 82.44 88 HIS A CA 1
ATOM 724 C C . HIS A 1 88 ? -6.213 8.614 8.940 1.00 82.44 88 HIS A C 1
ATOM 726 O O . HIS A 1 88 ? -5.521 7.608 8.786 1.00 82.44 88 HIS A O 1
ATOM 732 N N . LEU A 1 89 ? -6.181 9.333 10.057 1.00 80.19 89 LEU A N 1
ATOM 733 C CA . LEU A 1 89 ? -5.251 9.074 11.142 1.00 80.19 89 LEU A CA 1
ATOM 734 C C . LEU A 1 89 ? -5.392 7.662 11.713 1.00 80.19 89 LEU A C 1
ATOM 736 O O . LEU A 1 89 ? -4.400 6.936 11.785 1.00 80.19 89 LEU A O 1
ATOM 740 N N . VAL A 1 90 ? -6.609 7.221 12.041 1.00 85.31 90 VAL A N 1
ATOM 741 C CA . VAL A 1 90 ? -6.837 5.860 12.554 1.00 85.31 90 VAL A CA 1
ATOM 742 C C . VAL A 1 90 ? -6.449 4.800 11.523 1.00 85.31 90 VAL A C 1
ATOM 744 O O . VAL A 1 90 ? -5.726 3.857 11.851 1.00 85.31 90 VAL A O 1
ATOM 747 N N . ILE A 1 91 ? -6.881 4.953 10.268 1.00 90.31 91 ILE A N 1
ATOM 748 C CA . ILE A 1 91 ? -6.632 3.960 9.213 1.00 90.31 91 ILE A CA 1
ATOM 749 C C . ILE A 1 91 ? -5.136 3.826 8.917 1.00 90.31 91 ILE A C 1
ATOM 751 O O . ILE A 1 91 ? -4.603 2.713 8.886 1.00 90.31 91 ILE A O 1
ATOM 755 N N . TYR A 1 92 ? -4.435 4.943 8.728 1.00 86.50 92 TYR A N 1
ATOM 756 C CA . TYR A 1 92 ? -3.001 4.919 8.454 1.00 86.50 92 TYR A CA 1
ATOM 757 C C . TYR A 1 92 ? -2.192 4.484 9.682 1.00 86.50 92 TYR A C 1
ATOM 759 O O . TYR A 1 92 ? -1.145 3.860 9.516 1.00 86.50 92 TYR A O 1
ATOM 767 N N . THR A 1 93 ? -2.696 4.703 10.901 1.00 83.56 93 THR A N 1
ATOM 768 C CA . THR A 1 93 ? -2.117 4.117 12.120 1.00 83.56 93 THR A CA 1
ATOM 769 C C . THR A 1 93 ? -2.246 2.597 12.110 1.00 83.56 93 THR A C 1
ATOM 771 O O . THR A 1 93 ? -1.252 1.908 12.313 1.00 83.56 93 THR A O 1
ATOM 774 N N . MET A 1 94 ? -3.417 2.039 11.781 1.00 90.44 94 MET A N 1
ATOM 775 C CA . MET A 1 94 ? -3.566 0.583 11.628 1.00 90.44 94 MET A CA 1
ATOM 776 C C . MET A 1 94 ? -2.603 0.014 10.579 1.00 90.44 94 MET A C 1
ATOM 778 O O . MET A 1 94 ? -1.981 -1.022 10.817 1.00 90.44 94 MET A O 1
ATOM 782 N N . ALA A 1 95 ? -2.434 0.698 9.442 1.00 91.19 95 ALA A N 1
ATOM 783 C CA . ALA A 1 95 ? -1.478 0.292 8.413 1.00 91.19 95 ALA A CA 1
ATOM 784 C C . ALA A 1 95 ? -0.032 0.309 8.942 1.00 91.19 95 ALA A C 1
ATOM 786 O O . ALA A 1 95 ? 0.685 -0.683 8.799 1.00 91.19 95 ALA A O 1
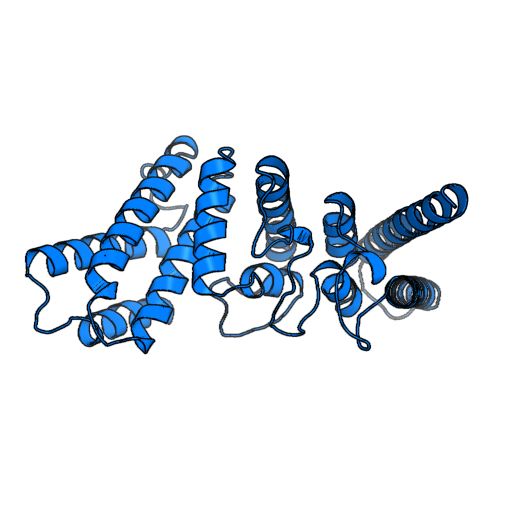ATOM 787 N N . LYS A 1 96 ? 0.380 1.386 9.623 1.00 85.88 96 LYS A N 1
ATOM 788 C CA . LYS A 1 96 ? 1.690 1.473 10.289 1.00 85.88 96 LYS A CA 1
ATOM 789 C C . LYS A 1 96 ? 1.913 0.320 11.259 1.00 85.88 96 LYS A C 1
ATOM 791 O O . LYS A 1 96 ? 2.956 -0.320 11.196 1.00 85.88 96 LYS A O 1
ATOM 796 N N . LEU A 1 97 ? 0.934 0.023 12.114 1.00 85.94 97 LEU A N 1
ATOM 797 C CA . LEU A 1 97 ? 1.030 -1.064 13.090 1.00 85.94 97 LEU A CA 1
ATOM 798 C C . LEU A 1 97 ? 1.139 -2.434 12.413 1.00 85.94 97 LEU A C 1
ATOM 800 O O . LEU A 1 97 ? 1.899 -3.279 12.883 1.00 85.94 97 LEU A O 1
ATOM 804 N N . CYS A 1 98 ? 0.445 -2.651 11.289 1.00 91.75 98 CYS A N 1
ATOM 805 C CA . CYS A 1 98 ? 0.588 -3.888 10.517 1.00 91.75 98 CYS A CA 1
ATOM 806 C C . CYS A 1 98 ? 2.037 -4.130 10.096 1.00 91.75 98 CYS A C 1
ATOM 808 O O . CYS A 1 98 ? 2.551 -5.235 10.274 1.00 91.75 98 CYS A O 1
ATOM 810 N N . PHE A 1 99 ? 2.690 -3.092 9.572 1.00 88.88 99 PHE A N 1
ATOM 811 C CA . PHE A 1 99 ? 4.096 -3.154 9.193 1.00 88.88 99 PHE A CA 1
ATOM 812 C C . PHE A 1 99 ? 5.014 -3.266 10.417 1.00 88.88 99 PHE A C 1
ATOM 814 O O . PHE A 1 99 ? 5.893 -4.124 10.440 1.00 88.88 99 PHE A O 1
ATOM 821 N N . TYR A 1 100 ? 4.778 -2.450 11.448 1.00 84.62 100 TYR A N 1
ATOM 822 C CA . TYR A 1 100 ? 5.583 -2.405 12.669 1.00 84.62 100 TYR A CA 1
ATOM 823 C C . TYR A 1 100 ? 5.675 -3.775 13.356 1.00 84.62 100 TYR A C 1
ATOM 825 O O . TYR A 1 100 ? 6.766 -4.251 13.666 1.00 84.62 100 TYR A O 1
ATOM 833 N N . TYR A 1 101 ? 4.534 -4.450 13.524 1.00 85.19 101 TYR A N 1
ATOM 834 C CA . TYR A 1 101 ? 4.479 -5.801 14.089 1.00 85.19 101 TYR A CA 1
ATOM 835 C C . TYR A 1 101 ? 4.816 -6.904 13.090 1.00 85.19 101 TYR A C 1
ATOM 837 O O . TYR A 1 101 ? 4.867 -8.072 13.475 1.00 85.19 101 TYR A O 1
ATOM 845 N N . TRP A 1 102 ? 5.038 -6.561 11.819 1.00 88.69 102 TRP A N 1
ATOM 846 C CA . TRP A 1 102 ? 5.252 -7.517 10.738 1.00 88.69 102 TRP A CA 1
ATOM 847 C C . TRP A 1 102 ? 4.159 -8.601 10.712 1.00 88.69 102 TRP A C 1
ATOM 849 O O . TRP A 1 102 ? 4.423 -9.810 10.732 1.00 88.69 102 TRP A O 1
ATOM 859 N N . ILE A 1 103 ? 2.899 -8.156 10.735 1.00 92.25 103 ILE A N 1
ATOM 860 C CA . ILE A 1 103 ? 1.732 -9.034 10.856 1.00 92.25 103 ILE A CA 1
ATOM 861 C C . ILE A 1 103 ? 1.688 -10.016 9.685 1.00 92.25 103 ILE A C 1
ATOM 863 O O . ILE A 1 103 ? 1.552 -9.619 8.537 1.00 92.25 103 ILE A O 1
ATOM 867 N N . ARG A 1 104 ? 1.724 -11.321 9.978 1.00 94.25 104 ARG A N 1
ATOM 868 C CA . ARG A 1 104 ? 1.685 -12.382 8.951 1.00 94.25 104 ARG A CA 1
ATOM 869 C C . ARG A 1 104 ? 0.282 -12.679 8.413 1.00 94.25 104 ARG A C 1
ATOM 871 O O . ARG A 1 104 ? 0.144 -13.288 7.351 1.00 94.25 104 ARG A O 1
ATOM 878 N N . ASP A 1 105 ? -0.759 -12.267 9.134 1.00 95.19 105 ASP A N 1
ATOM 879 C CA . ASP A 1 105 ? -2.155 -12.464 8.743 1.00 95.19 105 ASP A CA 1
ATOM 880 C C . ASP A 1 105 ? -2.521 -11.567 7.550 1.00 95.19 105 ASP A C 1
ATOM 882 O O . ASP A 1 105 ? -2.890 -10.401 7.695 1.00 95.19 105 ASP A O 1
ATOM 886 N N . SER A 1 106 ? -2.447 -12.142 6.347 1.00 96.38 106 SER A N 1
ATOM 887 C CA . SER A 1 106 ? -2.763 -11.428 5.106 1.00 96.38 106 SER A CA 1
ATOM 888 C C . SER A 1 106 ? -4.221 -10.983 5.023 1.00 96.38 106 SER A C 1
ATOM 890 O O . SER A 1 106 ? -4.501 -10.029 4.300 1.00 96.38 106 SER A O 1
ATOM 892 N N . ARG A 1 107 ? -5.152 -11.625 5.745 1.00 96.38 107 ARG A N 1
ATOM 893 C CA . ARG A 1 107 ? -6.561 -11.206 5.757 1.00 96.38 107 ARG A CA 1
ATOM 894 C C . ARG A 1 107 ? -6.715 -9.906 6.535 1.00 96.38 107 ARG A C 1
ATOM 896 O O . ARG A 1 107 ? -7.285 -8.961 6.004 1.00 96.38 107 ARG A O 1
ATOM 903 N N . LEU A 1 108 ? -6.108 -9.823 7.718 1.00 96.31 108 LEU A N 1
ATOM 904 C CA . LEU A 1 108 ? -6.124 -8.607 8.532 1.00 96.31 108 LEU A CA 1
ATOM 905 C C . LEU A 1 108 ? -5.479 -7.417 7.807 1.00 96.31 108 LEU A C 1
ATOM 907 O O . LEU A 1 108 ? -6.072 -6.343 7.733 1.00 96.31 108 LEU A O 1
ATOM 911 N N . VAL A 1 109 ? -4.296 -7.616 7.213 1.00 97.06 109 VAL A N 1
ATOM 912 C CA . VAL A 1 109 ? -3.622 -6.563 6.429 1.00 97.06 109 VAL A CA 1
ATOM 913 C C . VAL A 1 109 ? -4.486 -6.137 5.237 1.00 97.06 109 VAL A C 1
ATOM 915 O O . VAL A 1 109 ? -4.583 -4.951 4.926 1.00 97.06 109 VAL A O 1
ATOM 918 N N . SER A 1 110 ? -5.169 -7.088 4.599 1.00 96.62 110 SER A N 1
ATOM 919 C CA . SER A 1 110 ? -6.097 -6.806 3.503 1.00 96.62 110 SER A CA 1
ATOM 920 C C . SER A 1 110 ? -7.304 -5.982 3.931 1.00 96.62 110 SER A C 1
ATOM 922 O O . SER A 1 110 ? -7.711 -5.085 3.198 1.00 96.62 110 SER A O 1
ATOM 924 N N . ASP A 1 111 ? -7.864 -6.247 5.109 1.00 96.69 111 ASP A N 1
ATOM 925 C CA . ASP A 1 111 ? -8.975 -5.463 5.650 1.00 96.69 111 ASP A CA 1
ATOM 926 C C . ASP A 1 111 ? -8.554 -4.020 5.934 1.00 96.69 111 ASP A C 1
ATOM 928 O O . ASP A 1 111 ? -9.287 -3.088 5.600 1.00 96.69 111 ASP A O 1
ATOM 932 N N . VAL A 1 112 ? -7.335 -3.815 6.440 1.00 96.38 112 VAL A N 1
ATOM 933 C CA . VAL A 1 112 ? -6.750 -2.475 6.599 1.00 96.38 112 VAL A CA 1
ATOM 934 C C . VAL A 1 112 ? -6.578 -1.778 5.247 1.00 96.38 112 VAL A C 1
ATOM 936 O O . VAL A 1 112 ? -7.017 -0.639 5.093 1.00 96.38 112 VAL A O 1
ATOM 939 N N . LEU A 1 113 ? -6.026 -2.458 4.235 1.00 96.31 113 LEU A N 1
ATOM 940 C CA . LEU A 1 113 ? -5.891 -1.898 2.882 1.00 96.31 113 LEU A CA 1
ATOM 941 C C . LEU A 1 113 ? -7.248 -1.558 2.247 1.00 96.31 113 LEU A C 1
ATOM 943 O O . LEU A 1 113 ? -7.366 -0.556 1.542 1.00 96.31 113 LEU A O 1
ATOM 947 N N . ARG A 1 114 ? -8.294 -2.346 2.520 1.00 95.75 114 ARG A N 1
ATOM 948 C CA . ARG A 1 114 ? -9.662 -2.017 2.101 1.00 95.75 114 ARG A CA 1
ATOM 949 C C . ARG A 1 114 ? -10.167 -0.749 2.766 1.00 95.75 114 ARG A C 1
ATOM 951 O O . ARG A 1 114 ? -10.766 0.063 2.072 1.00 95.75 114 ARG A O 1
ATOM 958 N N . GLN A 1 115 ? -9.906 -0.543 4.057 1.00 94.19 115 GLN A N 1
ATOM 959 C CA . GLN A 1 115 ? -10.282 0.713 4.711 1.00 94.19 115 GLN A CA 1
ATOM 960 C C . GLN A 1 115 ? -9.546 1.912 4.109 1.00 94.19 115 GLN A C 1
ATOM 962 O O . GLN A 1 115 ? -10.187 2.929 3.860 1.00 94.19 115 GLN A O 1
ATOM 967 N N . VAL A 1 116 ? -8.251 1.781 3.790 1.00 92.62 116 VAL A N 1
ATOM 968 C CA . VAL A 1 116 ? -7.500 2.826 3.066 1.00 92.62 116 VAL A CA 1
ATOM 969 C C . VAL A 1 116 ? -8.176 3.145 1.730 1.00 92.62 116 VAL A C 1
ATOM 971 O O . VAL A 1 116 ? -8.475 4.304 1.454 1.00 92.62 116 VAL A O 1
ATOM 974 N N . TYR A 1 117 ? -8.498 2.129 0.925 1.00 93.50 117 TYR A N 1
ATOM 975 C CA . TYR A 1 117 ? -9.161 2.346 -0.363 1.00 93.50 117 TYR A CA 1
ATOM 976 C C . TYR A 1 117 ? -10.574 2.928 -0.225 1.00 93.50 117 TYR A C 1
ATOM 978 O O . TYR A 1 117 ? -10.955 3.782 -1.015 1.00 93.50 117 TYR A O 1
ATOM 986 N N . LEU A 1 118 ? -11.356 2.506 0.770 1.00 90.44 118 LEU A N 1
ATOM 987 C CA . LEU A 1 118 ? -12.677 3.085 1.036 1.00 90.44 118 LEU A CA 1
ATOM 988 C C . LEU A 1 118 ? -12.593 4.552 1.471 1.00 90.44 118 LEU A C 1
ATOM 990 O O . LEU A 1 118 ? -13.557 5.289 1.288 1.00 90.44 118 LEU A O 1
ATOM 994 N N . CYS A 1 119 ? -11.471 4.953 2.068 1.00 86.88 119 CYS A N 1
ATOM 995 C CA . CYS A 1 119 ? -11.224 6.315 2.513 1.00 86.88 119 CYS A CA 1
ATOM 996 C C . CYS A 1 119 ? -10.776 7.220 1.358 1.00 86.88 119 CYS A C 1
ATOM 998 O O . CYS A 1 119 ? -11.412 8.233 1.083 1.00 86.88 119 CYS A O 1
ATOM 1000 N N . ASP A 1 120 ? -9.726 6.816 0.641 1.00 86.62 120 ASP A N 1
ATOM 1001 C CA . ASP A 1 120 ? -9.066 7.664 -0.360 1.00 86.62 120 ASP A CA 1
ATOM 1002 C C . ASP A 1 120 ? -9.511 7.350 -1.801 1.00 86.62 120 ASP A C 1
ATOM 1004 O O . ASP A 1 120 ? -9.465 8.192 -2.702 1.00 86.62 120 ASP A O 1
ATOM 1008 N N . GLY A 1 121 ? -9.921 6.111 -2.071 1.00 88.56 121 GLY A N 1
ATOM 1009 C CA . GLY A 1 121 ? -10.156 5.590 -3.421 1.00 88.56 121 GLY A CA 1
ATOM 1010 C C . GLY A 1 121 ? -8.875 5.352 -4.232 1.00 88.56 121 GLY A C 1
ATOM 1011 O O . GLY A 1 121 ? -8.952 5.146 -5.446 1.00 88.56 121 GLY A O 1
ATOM 1012 N N . HIS A 1 122 ? -7.701 5.435 -3.599 1.00 90.00 122 HIS A N 1
ATOM 1013 C CA . HIS A 1 122 ? -6.369 5.155 -4.152 1.00 90.00 122 HIS A CA 1
ATOM 1014 C C . HIS A 1 122 ? -5.357 4.938 -3.009 1.00 90.00 122 HIS A C 1
ATOM 1016 O O . HIS A 1 122 ? -5.704 5.068 -1.843 1.00 90.00 122 HIS A O 1
ATOM 1022 N N . PHE A 1 123 ? -4.095 4.637 -3.339 1.00 91.38 123 PHE A N 1
ATOM 1023 C CA . PHE A 1 123 ? -3.021 4.399 -2.355 1.00 91.38 123 PHE A CA 1
ATOM 1024 C C . PHE A 1 123 ? -1.881 5.427 -2.435 1.00 91.38 123 PHE A C 1
ATOM 1026 O O . PHE A 1 123 ? -0.749 5.136 -2.058 1.00 91.38 123 PHE A O 1
ATOM 1033 N N . SER A 1 124 ? -2.144 6.637 -2.945 1.00 87.19 124 SER A N 1
ATOM 1034 C CA . SER A 1 124 ? -1.074 7.626 -3.208 1.00 87.19 124 SER A CA 1
ATOM 1035 C C . SER A 1 124 ? -0.248 7.936 -1.969 1.00 87.19 124 SER A C 1
ATOM 1037 O O . SER A 1 124 ? 0.970 7.952 -2.073 1.00 87.19 124 SER A O 1
ATOM 1039 N N . SER A 1 125 ? -0.873 8.103 -0.803 1.00 82.75 125 SER A N 1
ATOM 1040 C CA . SER A 1 125 ? -0.161 8.422 0.439 1.00 82.75 125 SER A CA 1
ATOM 1041 C C . SER A 1 125 ? 0.778 7.296 0.885 1.00 82.75 125 SER A C 1
ATOM 1043 O O . SER A 1 125 ? 1.844 7.565 1.432 1.00 82.75 125 SER A O 1
ATOM 1045 N N . MET A 1 126 ? 0.434 6.032 0.605 1.00 85.31 126 MET A N 1
ATOM 1046 C CA . MET A 1 126 ? 1.324 4.895 0.877 1.00 85.31 126 MET A CA 1
ATOM 1047 C C . MET A 1 126 ? 2.552 4.907 -0.043 1.00 85.31 126 MET A C 1
ATOM 1049 O O . MET A 1 126 ? 3.659 4.633 0.409 1.00 85.31 126 MET A O 1
ATOM 1053 N N . PHE A 1 127 ? 2.371 5.262 -1.319 1.00 82.75 127 PHE A N 1
ATOM 1054 C CA . PHE A 1 127 ? 3.460 5.315 -2.302 1.00 82.75 127 PHE A CA 1
ATOM 1055 C C . PHE A 1 127 ? 4.290 6.609 -2.238 1.00 82.75 127 PHE A C 1
ATOM 1057 O O . PHE A 1 127 ? 5.458 6.590 -2.620 1.00 82.75 127 PHE A O 1
ATOM 1064 N N . ALA A 1 128 ? 3.723 7.719 -1.757 1.00 75.88 128 ALA A N 1
ATOM 1065 C CA . ALA A 1 128 ? 4.342 9.048 -1.764 1.00 75.88 128 ALA A CA 1
ATOM 1066 C C . ALA A 1 128 ? 5.728 9.072 -1.095 1.00 75.88 128 ALA A C 1
ATOM 1068 O O . ALA A 1 128 ? 6.671 9.637 -1.652 1.00 75.88 128 ALA A O 1
ATOM 1069 N N . HIS A 1 129 ? 5.867 8.387 0.041 1.00 65.56 129 HIS A N 1
ATOM 1070 C CA . HIS A 1 129 ? 7.095 8.364 0.840 1.00 65.56 129 HIS A CA 1
ATOM 1071 C C . HIS A 1 129 ? 8.280 7.777 0.071 1.00 65.56 129 HIS A C 1
ATOM 1073 O O . HIS A 1 129 ? 9.311 8.425 -0.081 1.00 65.56 129 HIS A O 1
ATOM 1079 N N . ILE A 1 130 ? 8.099 6.610 -0.554 1.00 71.12 130 ILE A N 1
ATOM 1080 C CA . ILE A 1 130 ? 9.177 5.942 -1.310 1.00 71.12 130 ILE A CA 1
ATOM 1081 C C . ILE A 1 130 ? 9.539 6.711 -2.578 1.00 71.12 130 ILE A C 1
ATOM 1083 O O . ILE A 1 130 ? 10.678 6.661 -3.057 1.00 71.12 130 ILE A O 1
ATOM 1087 N N . MET A 1 131 ? 8.578 7.460 -3.119 1.00 70.69 131 ME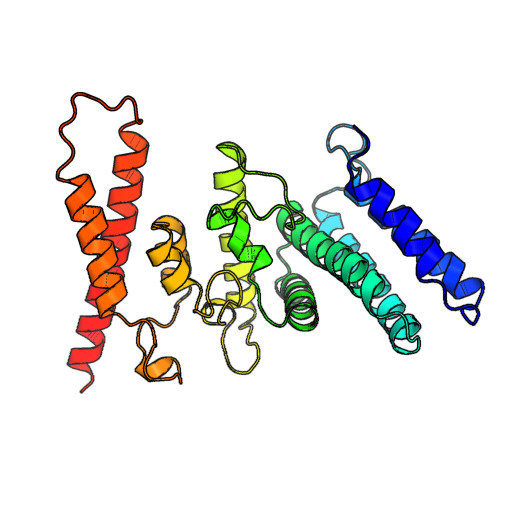T A N 1
ATOM 1088 C CA . MET A 1 131 ? 8.791 8.327 -4.273 1.00 70.69 131 MET A CA 1
ATOM 1089 C C . MET A 1 131 ? 9.534 9.629 -3.919 1.00 70.69 131 MET A C 1
ATOM 1091 O O . MET A 1 131 ? 9.754 10.438 -4.816 1.00 70.69 131 MET A O 1
ATOM 1095 N N . ASN A 1 132 ? 9.977 9.830 -2.666 1.00 62.25 132 ASN A N 1
ATOM 1096 C CA . ASN A 1 132 ? 10.550 11.087 -2.156 1.00 62.25 132 ASN A CA 1
ATOM 1097 C C . ASN A 1 132 ? 9.630 12.300 -2.381 1.00 62.25 132 ASN A C 1
ATOM 1099 O O . ASN A 1 132 ? 10.101 13.417 -2.613 1.00 62.25 132 ASN A O 1
ATOM 1103 N N . GLN A 1 133 ? 8.313 12.103 -2.347 1.00 54.16 133 GLN A N 1
ATOM 1104 C CA . GLN A 1 133 ? 7.399 13.234 -2.314 1.00 54.16 133 GLN A CA 1
ATOM 1105 C C . GLN A 1 133 ? 7.453 13.797 -0.892 1.00 54.16 133 GLN A C 1
ATOM 1107 O O . GLN A 1 133 ? 6.874 13.216 0.021 1.00 54.16 133 GLN A O 1
ATOM 1112 N N . ASN A 1 134 ? 8.170 14.910 -0.698 1.00 46.03 134 ASN A N 1
ATOM 1113 C CA . ASN A 1 134 ? 8.058 15.736 0.507 1.00 46.03 134 ASN A CA 1
ATOM 1114 C C . ASN A 1 134 ? 6.675 16.398 0.514 1.00 46.03 134 ASN A C 1
ATOM 1116 O O . ASN A 1 134 ? 6.546 17.601 0.287 1.00 46.03 134 ASN A O 1
ATOM 1120 N N . ASP A 1 135 ? 5.627 15.608 0.707 1.00 43.09 135 ASP A N 1
ATOM 1121 C CA . ASP A 1 135 ? 4.300 16.149 0.904 1.00 43.09 135 ASP A CA 1
ATOM 1122 C C . ASP A 1 135 ? 4.123 16.387 2.404 1.00 43.09 135 ASP A C 1
ATOM 1124 O O . ASP A 1 135 ? 4.076 15.456 3.201 1.00 43.09 135 ASP A O 1
ATOM 1128 N N . ARG A 1 136 ? 4.045 17.659 2.812 1.00 40.28 136 ARG A N 1
ATOM 1129 C CA . ARG A 1 136 ? 3.878 18.076 4.220 1.00 40.28 136 ARG A CA 1
ATOM 1130 C C . ARG A 1 136 ? 2.586 17.547 4.865 1.00 40.28 136 ARG A C 1
ATOM 1132 O O . ARG A 1 136 ? 2.337 17.810 6.033 1.00 40.28 136 ARG A O 1
ATOM 1139 N N . ARG A 1 137 ? 1.739 16.856 4.099 1.00 41.88 137 ARG A N 1
ATOM 1140 C CA . ARG A 1 137 ? 0.444 16.304 4.514 1.00 41.88 137 ARG A CA 1
ATOM 1141 C C . ARG A 1 137 ? 0.490 14.822 4.859 1.00 41.88 137 ARG A C 1
ATOM 1143 O O . ARG A 1 137 ? -0.548 14.245 5.182 1.00 41.88 137 ARG A O 1
ATOM 1150 N N . THR A 1 138 ? 1.641 14.174 4.742 1.00 45.50 138 THR A N 1
ATOM 1151 C CA . THR A 1 138 ? 1.723 12.750 5.020 1.00 45.50 138 THR A CA 1
ATOM 1152 C C . THR A 1 138 ? 1.984 12.477 6.490 1.00 45.50 138 THR A C 1
ATOM 1154 O O . THR A 1 138 ? 2.928 12.993 7.072 1.00 45.50 138 THR A O 1
ATOM 1157 N N . LEU A 1 139 ? 1.186 11.578 7.065 1.00 44.41 139 LEU A N 1
ATOM 1158 C CA . LEU A 1 139 ? 1.291 11.136 8.457 1.00 44.41 139 LEU A CA 1
ATOM 1159 C C . LEU A 1 139 ? 2.605 10.415 8.799 1.00 44.41 139 LEU A C 1
ATOM 1161 O O . LEU A 1 139 ? 2.712 9.896 9.900 1.00 44.41 139 LEU A O 1
ATOM 1165 N N . TRP A 1 140 ? 3.573 10.263 7.891 1.00 43.31 140 TRP A N 1
ATOM 1166 C CA . TRP A 1 140 ? 4.817 9.546 8.185 1.00 43.31 140 TRP A CA 1
ATOM 1167 C C . TRP A 1 140 ? 6.015 10.501 8.175 1.00 43.31 140 TRP A C 1
ATOM 1169 O O . TRP A 1 140 ? 6.048 11.426 7.362 1.00 43.31 140 TRP A O 1
ATOM 1179 N N . PRO A 1 141 ? 6.993 10.293 9.076 1.00 42.25 141 PRO A N 1
ATOM 1180 C CA . PRO A 1 141 ? 8.134 11.187 9.215 1.00 42.25 141 PRO A CA 1
ATOM 1181 C C . PRO A 1 141 ? 9.011 11.221 7.955 1.00 42.25 141 PRO A C 1
ATOM 1183 O O . PRO A 1 141 ? 9.093 10.252 7.200 1.00 42.25 141 PRO A O 1
ATOM 1186 N N . THR A 1 142 ? 9.691 12.351 7.758 1.00 40.62 142 THR A N 1
ATOM 1187 C CA . THR A 1 142 ? 10.590 12.625 6.630 1.00 40.62 142 THR A CA 1
ATOM 1188 C C . THR A 1 142 ? 11.772 11.642 6.552 1.00 40.62 142 THR A C 1
ATOM 1190 O O . THR A 1 142 ? 12.311 11.228 7.584 1.00 40.62 142 THR A O 1
ATOM 1193 N N . PRO A 1 143 ? 12.226 11.269 5.339 1.00 43.94 143 PRO A N 1
ATOM 1194 C CA . PRO A 1 143 ? 13.225 10.217 5.184 1.00 43.94 143 PRO A CA 1
ATOM 1195 C C . PRO A 1 143 ? 14.659 10.638 5.545 1.00 43.94 143 PRO A C 1
ATOM 1197 O O . PRO A 1 143 ? 15.183 11.618 5.019 1.00 43.94 143 PRO A O 1
ATOM 1200 N N . ASN A 1 144 ? 15.342 9.813 6.351 1.00 46.66 144 ASN A N 1
ATOM 1201 C CA . ASN A 1 144 ? 16.804 9.702 6.423 1.00 46.66 144 ASN A CA 1
ATOM 1202 C C . ASN A 1 144 ? 17.270 8.385 5.736 1.00 46.66 144 ASN A C 1
ATOM 1204 O O . ASN A 1 144 ? 16.451 7.640 5.190 1.00 46.66 144 ASN A O 1
ATOM 1208 N N . GLN A 1 145 ? 18.579 8.088 5.683 1.00 46.97 145 GLN A N 1
ATOM 1209 C CA . GLN A 1 145 ? 19.093 6.863 5.025 1.00 46.97 145 GLN A CA 1
ATOM 1210 C C . GLN A 1 145 ? 18.497 5.566 5.606 1.00 46.97 145 GLN A C 1
ATOM 1212 O O . GLN A 1 145 ? 18.203 4.640 4.852 1.00 46.97 145 GLN A O 1
ATOM 1217 N N . GLU A 1 146 ? 18.264 5.523 6.917 1.00 52.41 146 GLU A N 1
ATOM 1218 C CA . GLU A 1 146 ? 17.649 4.391 7.612 1.00 52.41 146 GLU A CA 1
ATOM 1219 C C . GLU A 1 146 ? 16.141 4.290 7.308 1.00 52.41 146 GLU A C 1
ATOM 1221 O O . GLU A 1 146 ? 15.602 3.193 7.133 1.00 52.41 146 GLU A O 1
ATOM 1226 N N . THR A 1 147 ? 15.462 5.433 7.147 1.00 58.84 147 THR A N 1
ATOM 1227 C CA . THR A 1 147 ? 14.050 5.505 6.743 1.00 58.84 147 THR A CA 1
ATOM 1228 C C . THR A 1 147 ? 13.838 4.962 5.330 1.00 58.84 147 THR A C 1
ATOM 1230 O O . THR A 1 147 ? 12.885 4.220 5.117 1.00 58.84 147 THR A O 1
ATOM 1233 N N . ARG A 1 148 ? 14.755 5.216 4.382 1.00 59.38 148 ARG A N 1
ATOM 1234 C CA . ARG A 1 148 ? 14.638 4.719 2.992 1.00 59.38 148 ARG A CA 1
ATOM 1235 C C . ARG A 1 148 ? 14.594 3.192 2.892 1.00 59.38 148 ARG A C 1
ATOM 1237 O O . ARG A 1 148 ? 13.857 2.640 2.075 1.00 59.38 148 ARG A O 1
ATOM 1244 N N . HIS A 1 149 ? 15.362 2.489 3.726 1.00 66.38 149 HIS A N 1
ATOM 1245 C CA . HIS A 1 149 ? 15.304 1.026 3.771 1.00 66.38 149 HIS A CA 1
ATOM 1246 C C . HIS A 1 149 ? 13.976 0.535 4.372 1.00 66.38 149 HIS A C 1
ATOM 1248 O O . HIS A 1 149 ? 13.332 -0.357 3.815 1.00 66.38 149 HIS A O 1
ATOM 1254 N N . LYS A 1 150 ? 13.519 1.166 5.464 1.00 68.50 150 LYS A N 1
ATOM 1255 C CA . LYS A 1 150 ? 12.217 0.875 6.096 1.00 68.50 150 LYS A CA 1
ATOM 1256 C C . LYS A 1 150 ? 11.045 1.124 5.141 1.00 68.50 150 LYS A C 1
ATOM 1258 O O . LYS A 1 150 ? 10.097 0.344 5.112 1.00 68.50 150 LYS A O 1
ATOM 1263 N N . GLU A 1 151 ? 11.132 2.151 4.310 1.00 75.06 151 GLU A N 1
ATOM 1264 C CA . GLU A 1 151 ? 10.156 2.493 3.276 1.00 75.06 151 GLU A CA 1
ATOM 1265 C C . GLU A 1 151 ? 10.047 1.413 2.190 1.00 75.06 151 GLU A C 1
ATOM 1267 O O . GLU A 1 151 ? 8.951 0.927 1.905 1.00 75.06 151 GLU A O 1
ATOM 1272 N N . TYR A 1 152 ? 11.176 0.966 1.627 1.00 82.38 152 TYR A N 1
ATOM 1273 C CA . TYR A 1 152 ? 11.180 -0.145 0.670 1.00 82.38 152 TYR A CA 1
ATOM 1274 C C . TYR A 1 152 ? 10.564 -1.412 1.283 1.00 82.38 152 TYR A C 1
ATOM 1276 O O . TYR A 1 152 ? 9.676 -2.023 0.682 1.00 82.38 152 TYR A O 1
ATOM 1284 N N . LEU A 1 153 ? 10.964 -1.764 2.511 1.00 85.12 153 LEU A N 1
ATOM 1285 C CA . LEU A 1 153 ? 10.399 -2.903 3.240 1.00 85.12 153 LEU A CA 1
ATOM 1286 C C . LEU A 1 153 ? 8.893 -2.754 3.482 1.00 85.12 153 LEU A C 1
ATOM 1288 O O . LEU A 1 153 ? 8.168 -3.744 3.401 1.00 85.12 153 LEU A O 1
ATOM 1292 N N . THR A 1 154 ? 8.408 -1.532 3.715 1.00 87.12 154 THR A N 1
ATOM 1293 C CA . THR A 1 154 ? 6.974 -1.246 3.850 1.00 87.12 154 THR A CA 1
ATOM 1294 C C . THR A 1 154 ? 6.209 -1.637 2.584 1.00 87.12 154 THR A C 1
ATOM 1296 O O . THR A 1 154 ? 5.173 -2.297 2.676 1.00 87.12 154 THR A O 1
ATOM 1299 N N . MET A 1 155 ? 6.712 -1.311 1.385 1.00 90.62 155 MET A N 1
ATOM 1300 C CA . MET A 1 155 ? 6.035 -1.755 0.155 1.00 90.62 155 MET A CA 1
ATOM 1301 C C . MET A 1 155 ? 6.190 -3.236 -0.113 1.00 90.62 155 MET A C 1
ATOM 1303 O O . MET A 1 155 ? 5.220 -3.843 -0.554 1.00 90.62 155 MET A O 1
ATOM 1307 N N . VAL A 1 156 ? 7.347 -3.837 0.177 1.00 92.25 156 VAL A N 1
ATOM 1308 C CA . VAL A 1 156 ? 7.499 -5.299 0.083 1.00 92.25 156 VAL A CA 1
ATOM 1309 C C . VAL A 1 156 ? 6.432 -5.986 0.934 1.00 92.25 156 VAL A C 1
ATOM 1311 O O . VAL A 1 156 ? 5.757 -6.896 0.453 1.00 92.25 156 VAL A O 1
ATOM 1314 N N . PHE A 1 157 ? 6.235 -5.512 2.166 1.00 93.81 157 PHE A N 1
ATOM 1315 C CA . PHE A 1 157 ? 5.226 -6.015 3.089 1.00 93.81 157 PHE A CA 1
ATOM 1316 C C . PHE A 1 157 ? 3.815 -5.917 2.488 1.00 93.81 157 PHE A C 1
ATOM 1318 O O . PHE A 1 157 ? 3.155 -6.941 2.288 1.00 93.81 157 PHE A O 1
ATOM 1325 N N . PHE A 1 158 ? 3.359 -4.715 2.122 1.00 95.19 158 PHE A N 1
ATOM 1326 C CA . PHE A 1 158 ? 1.991 -4.534 1.625 1.00 95.19 158 PHE A CA 1
ATOM 1327 C C . PHE A 1 158 ? 1.740 -5.191 0.265 1.00 95.19 158 PHE A C 1
ATOM 1329 O O . PHE A 1 158 ? 0.687 -5.802 0.086 1.00 95.19 158 PHE A O 1
ATOM 1336 N N . LEU A 1 159 ? 2.691 -5.132 -0.674 1.00 94.75 159 LEU A N 1
ATOM 1337 C CA . LEU A 1 159 ? 2.566 -5.800 -1.974 1.00 94.75 159 LEU A CA 1
ATOM 1338 C C . LEU A 1 159 ? 2.488 -7.321 -1.817 1.00 94.75 159 LEU A C 1
ATOM 1340 O O . LEU A 1 159 ? 1.679 -7.960 -2.489 1.00 94.75 159 LEU A O 1
ATOM 1344 N N . SER A 1 160 ? 3.271 -7.903 -0.904 1.00 95.31 160 SER A N 1
ATOM 1345 C CA . SER A 1 160 ? 3.232 -9.344 -0.627 1.00 95.31 160 SER A CA 1
ATOM 1346 C C . SER A 1 160 ? 1.892 -9.768 -0.037 1.00 95.31 160 SER A C 1
ATOM 1348 O O . SER A 1 160 ? 1.283 -10.722 -0.520 1.00 95.31 160 SER A O 1
ATOM 1350 N N . HIS A 1 161 ? 1.383 -9.039 0.960 1.00 96.88 161 HIS A N 1
ATOM 1351 C CA . HIS A 1 161 ? 0.070 -9.326 1.540 1.00 96.88 161 HIS A CA 1
ATOM 1352 C C . HIS A 1 161 ? -1.064 -9.148 0.528 1.00 96.88 161 HIS A C 1
ATOM 1354 O O . HIS A 1 161 ? -1.931 -10.017 0.429 1.00 96.88 161 HIS A O 1
ATOM 1360 N N . ALA A 1 162 ? -1.027 -8.077 -0.267 1.00 95.56 162 ALA A N 1
ATOM 1361 C CA . ALA A 1 162 ? -2.011 -7.833 -1.313 1.00 95.56 162 ALA A CA 1
ATOM 1362 C C . ALA A 1 162 ? -1.989 -8.922 -2.395 1.00 95.56 162 ALA A C 1
ATOM 1364 O O . ALA A 1 162 ? -3.047 -9.371 -2.833 1.00 95.56 162 ALA A O 1
ATOM 1365 N N . HIS A 1 163 ? -0.801 -9.386 -2.795 1.00 94.50 163 HIS A N 1
ATOM 1366 C CA . HIS A 1 163 ? -0.645 -10.485 -3.744 1.00 94.50 163 HIS A CA 1
ATOM 1367 C C . HIS A 1 163 ? -1.191 -11.804 -3.179 1.00 94.50 163 HIS A C 1
ATOM 1369 O O . HIS A 1 163 ? -2.015 -12.455 -3.821 1.00 94.50 163 HIS A O 1
ATOM 1375 N N . ASN A 1 164 ? -0.799 -12.164 -1.954 1.00 95.12 164 ASN A N 1
ATOM 1376 C CA . ASN A 1 164 ? -1.238 -13.396 -1.292 1.00 95.12 164 ASN A CA 1
ATOM 1377 C C . ASN A 1 164 ? -2.759 -13.444 -1.102 1.00 95.12 164 ASN A C 1
ATOM 1379 O O . ASN A 1 164 ? -3.374 -14.499 -1.248 1.00 95.12 164 ASN A O 1
ATOM 1383 N N . ALA A 1 165 ? -3.372 -12.299 -0.803 1.00 95.19 165 ALA A N 1
ATOM 1384 C CA . ALA A 1 165 ? -4.816 -12.171 -0.655 1.00 95.19 165 ALA A CA 1
ATOM 1385 C C . ALA A 1 165 ? -5.562 -11.911 -1.976 1.00 95.19 165 ALA A C 1
ATOM 1387 O O . ALA A 1 165 ? -6.787 -11.805 -1.952 1.00 95.19 165 ALA A O 1
ATOM 1388 N N . ARG A 1 166 ? -4.848 -11.814 -3.111 1.00 94.19 166 ARG A N 1
ATOM 1389 C CA . ARG A 1 166 ? -5.397 -11.484 -4.440 1.00 94.19 166 ARG A CA 1
ATOM 1390 C C . ARG A 1 166 ? -6.290 -10.241 -4.399 1.00 94.19 166 ARG A C 1
ATOM 1392 O O . ARG A 1 166 ? -7.426 -10.257 -4.862 1.00 94.19 166 ARG A O 1
ATOM 1399 N N . LEU A 1 167 ? -5.785 -9.177 -3.778 1.00 94.62 167 LEU A N 1
ATOM 1400 C CA . LEU A 1 167 ? -6.549 -7.951 -3.584 1.00 94.62 167 LEU A CA 1
ATOM 1401 C C . LEU A 1 167 ? -6.815 -7.219 -4.896 1.00 94.62 167 LEU A C 1
ATOM 1403 O O . LEU A 1 167 ? -5.887 -6.828 -5.612 1.00 94.62 167 LEU A O 1
ATOM 1407 N N . GLU A 1 168 ? -8.096 -6.947 -5.119 1.00 94.00 168 GLU A N 1
ATOM 1408 C CA . GLU A 1 168 ? -8.609 -6.177 -6.242 1.00 94.00 168 GLU A CA 1
ATOM 1409 C C . GLU A 1 168 ? -9.527 -5.054 -5.751 1.00 94.00 168 GLU A C 1
ATOM 1411 O O . GLU A 1 168 ? -10.314 -5.219 -4.816 1.00 94.00 168 GLU A O 1
ATOM 1416 N N . PHE A 1 169 ? -9.417 -3.900 -6.402 1.00 92.12 169 PHE A N 1
ATOM 1417 C CA . PHE A 1 169 ? -10.145 -2.675 -6.107 1.00 92.12 169 PHE A CA 1
ATOM 1418 C C . PHE A 1 169 ? -10.684 -2.106 -7.418 1.00 92.12 169 PHE A C 1
ATOM 1420 O O . PHE A 1 169 ? -9.915 -1.766 -8.316 1.00 92.12 169 PHE A O 1
ATOM 1427 N N . GLY A 1 170 ? -12.010 -2.044 -7.561 1.00 85.81 170 GLY A N 1
ATOM 1428 C CA . GLY A 1 170 ? -12.643 -1.563 -8.794 1.00 85.81 170 GLY A CA 1
ATOM 1429 C C . GLY A 1 170 ? -12.244 -2.356 -10.047 1.00 85.81 170 GLY A C 1
ATOM 1430 O O . GLY A 1 170 ? -12.102 -1.763 -11.110 1.00 85.81 170 GLY A O 1
ATOM 1431 N N . GLY A 1 171 ? -12.005 -3.667 -9.914 1.00 86.56 171 GLY A N 1
ATOM 1432 C CA . GLY A 1 171 ? -11.574 -4.542 -11.014 1.00 86.56 171 GLY A CA 1
ATOM 1433 C C . GLY A 1 171 ? -10.078 -4.484 -11.345 1.00 86.56 171 GLY A C 1
ATOM 1434 O O . GLY A 1 171 ? -9.644 -5.109 -12.309 1.00 86.56 171 GLY A O 1
ATOM 1435 N N . HIS A 1 172 ? -9.277 -3.756 -10.562 1.00 89.12 172 HIS A N 1
ATOM 1436 C CA . HIS A 1 172 ? -7.827 -3.673 -10.737 1.00 89.12 172 HIS A CA 1
ATOM 1437 C C . HIS A 1 172 ? -7.095 -4.243 -9.526 1.00 89.12 172 HIS A C 1
ATOM 1439 O O . HIS A 1 172 ? -7.465 -3.969 -8.384 1.00 89.12 172 HIS A O 1
ATOM 1445 N N . ARG A 1 173 ? -6.014 -4.994 -9.753 1.00 92.44 173 ARG A N 1
ATOM 1446 C CA . ARG A 1 173 ? -5.154 -5.482 -8.666 1.00 92.44 173 ARG A CA 1
ATOM 1447 C C . ARG A 1 173 ? -4.497 -4.307 -7.947 1.00 92.44 173 ARG A C 1
ATOM 1449 O O . ARG A 1 173 ? -4.193 -3.293 -8.570 1.00 92.44 173 ARG A O 1
ATOM 1456 N N . PHE A 1 174 ? -4.194 -4.475 -6.661 1.00 93.19 174 PHE A N 1
ATOM 1457 C CA . PHE A 1 174 ? -3.509 -3.455 -5.850 1.00 93.19 174 PHE A CA 1
ATOM 1458 C C . PHE A 1 174 ? -2.270 -2.850 -6.541 1.00 93.19 174 PHE A C 1
ATOM 1460 O O . PHE A 1 174 ? -2.097 -1.635 -6.5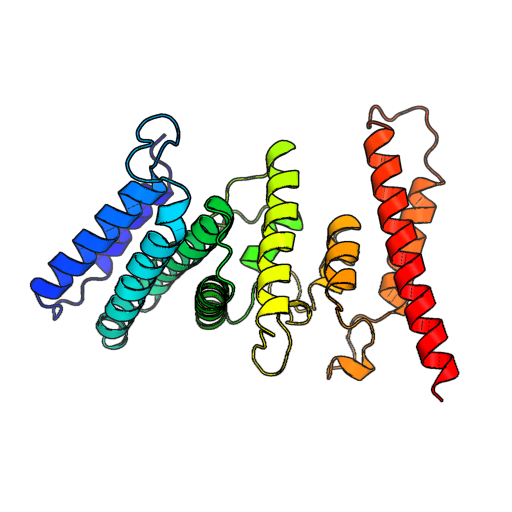45 1.00 93.19 174 PHE A O 1
ATOM 1467 N N . VAL A 1 175 ? -1.446 -3.692 -7.176 1.00 92.44 175 VAL A N 1
ATOM 1468 C CA . VAL A 1 175 ? -0.210 -3.282 -7.869 1.00 92.44 175 VAL A CA 1
ATOM 1469 C C . VAL A 1 175 ? -0.458 -2.457 -9.145 1.00 92.44 175 VAL A C 1
ATOM 1471 O O . VAL A 1 175 ? 0.395 -1.663 -9.538 1.00 92.44 175 VAL A O 1
ATOM 1474 N N . ASP A 1 176 ? -1.630 -2.610 -9.767 1.00 90.38 176 ASP A N 1
ATOM 1475 C CA . ASP A 1 176 ? -2.007 -1.945 -11.023 1.00 90.38 176 ASP A CA 1
ATOM 1476 C C . ASP A 1 176 ? -2.934 -0.741 -10.804 1.00 90.38 176 ASP A C 1
ATOM 1478 O O . ASP A 1 176 ? -3.253 -0.010 -11.747 1.00 90.38 176 ASP A O 1
ATOM 1482 N N . LEU A 1 177 ? -3.401 -0.530 -9.571 1.00 90.12 177 LEU A N 1
ATOM 1483 C CA . LEU A 1 177 ? -4.368 0.512 -9.268 1.00 90.12 177 LEU A CA 1
ATOM 1484 C C . LEU A 1 177 ? -3.749 1.896 -9.488 1.00 90.12 177 LEU A C 1
ATOM 1486 O O . LEU A 1 177 ? -2.733 2.242 -8.888 1.00 90.12 177 LEU A O 1
ATOM 1490 N N . ARG A 1 178 ? -4.401 2.725 -10.311 1.00 88.75 178 ARG A N 1
ATOM 1491 C CA . ARG A 1 178 ? -3.932 4.088 -10.587 1.00 88.75 178 ARG A CA 1
ATOM 1492 C C . ARG A 1 178 ? -3.877 4.911 -9.298 1.00 88.75 178 ARG A C 1
ATOM 1494 O O . ARG A 1 178 ? -4.878 5.066 -8.596 1.00 88.75 178 ARG A O 1
ATOM 1501 N N . LEU A 1 179 ? -2.713 5.493 -9.039 1.00 88.25 179 LEU A N 1
ATOM 1502 C CA . LEU A 1 179 ? -2.544 6.533 -8.031 1.00 88.25 179 LEU A CA 1
ATOM 1503 C C . LEU A 1 179 ? -3.258 7.807 -8.517 1.00 88.25 179 LEU A C 1
ATOM 1505 O O . LEU A 1 179 ? -3.582 7.913 -9.698 1.00 88.25 179 LEU A O 1
ATOM 1509 N N . ARG A 1 180 ? -3.576 8.752 -7.626 1.00 83.44 180 ARG A N 1
ATOM 1510 C CA . ARG A 1 180 ? -4.179 10.050 -8.011 1.00 83.44 180 ARG A CA 1
ATOM 1511 C C . ARG A 1 180 ? -3.201 11.207 -7.892 1.00 83.44 180 ARG A C 1
ATOM 1513 O O . ARG A 1 180 ? -3.225 12.109 -8.718 1.00 83.44 180 ARG A O 1
ATOM 1520 N N . VAL A 1 181 ? -2.351 11.148 -6.877 1.00 77.38 181 VAL A N 1
ATOM 1521 C CA . VAL A 1 181 ? -1.301 12.123 -6.588 1.00 77.38 181 VAL A CA 1
ATOM 1522 C C . VAL A 1 181 ? 0.052 11.419 -6.701 1.00 77.38 181 VAL A C 1
ATOM 1524 O O . VAL A 1 181 ? 0.157 10.272 -6.243 1.00 77.38 181 VAL A O 1
ATOM 1527 N N . PRO A 1 182 ? 1.067 12.053 -7.312 1.00 69.56 182 PRO A N 1
ATOM 1528 C CA . PRO A 1 182 ? 1.023 13.344 -8.022 1.00 69.56 182 PRO A CA 1
ATOM 1529 C C . PRO A 1 182 ? 0.437 13.235 -9.438 1.00 69.56 182 PRO A C 1
ATOM 1531 O O . PRO A 1 182 ? -0.015 14.227 -9.999 1.00 69.56 182 PRO A O 1
ATOM 1534 N N . LEU A 1 183 ? 0.438 12.032 -10.018 1.00 77.75 183 LEU A N 1
ATOM 1535 C CA . LEU A 1 183 ? -0.046 11.764 -11.369 1.00 77.75 183 LEU A CA 1
ATOM 1536 C C . LEU A 1 183 ? -1.031 10.601 -11.354 1.00 77.75 183 LEU A C 1
ATOM 1538 O O . LEU A 1 183 ? -0.877 9.649 -10.585 1.00 77.75 183 LEU A O 1
ATOM 1542 N N . ARG A 1 184 ? -2.021 10.654 -12.254 1.00 84.75 184 ARG A N 1
ATOM 1543 C CA . ARG A 1 184 ? -3.063 9.628 -12.365 1.00 84.75 184 ARG A CA 1
ATOM 1544 C C . ARG A 1 184 ? -2.609 8.393 -13.150 1.00 84.75 184 ARG A C 1
ATOM 1546 O O . ARG A 1 184 ? -3.164 8.076 -14.205 1.00 84.75 184 ARG A O 1
ATOM 1553 N N . VAL A 1 185 ? -1.592 7.706 -12.640 1.00 84.12 185 VAL A N 1
ATOM 1554 C CA . VAL A 1 185 ? -0.917 6.588 -13.317 1.00 84.12 185 VAL A CA 1
ATOM 1555 C C . VAL A 1 185 ? -0.732 5.384 -12.390 1.00 84.12 185 VAL A C 1
ATOM 1557 O O . VAL A 1 185 ? -0.703 5.549 -11.167 1.00 84.12 185 VAL A O 1
ATOM 1560 N N . PRO A 1 186 ? -0.608 4.163 -12.938 1.00 87.50 186 PRO A N 1
ATOM 1561 C CA . PRO A 1 186 ? -0.200 3.003 -12.154 1.00 87.50 186 PRO A CA 1
ATOM 1562 C C . PRO A 1 186 ? 1.180 3.200 -11.488 1.00 87.50 186 PRO A C 1
ATOM 1564 O O . PRO A 1 186 ? 2.051 3.856 -12.075 1.00 87.50 186 PRO A O 1
ATOM 1567 N N . PRO A 1 187 ? 1.422 2.596 -10.308 1.00 90.12 187 PRO A N 1
ATOM 1568 C CA . PRO A 1 187 ? 2.670 2.729 -9.558 1.00 90.12 187 PRO A CA 1
ATOM 1569 C C . PRO A 1 187 ? 3.936 2.414 -10.363 1.00 90.12 187 PRO A C 1
ATOM 1571 O O . PRO A 1 187 ? 4.967 3.048 -10.148 1.00 90.12 187 PRO A O 1
ATOM 1574 N N . VAL A 1 188 ? 3.859 1.475 -11.315 1.00 89.12 188 VAL A N 1
ATOM 1575 C CA . VAL A 1 188 ? 4.998 1.069 -12.156 1.00 89.12 188 VAL A CA 1
ATOM 1576 C C . VAL A 1 188 ? 5.553 2.233 -12.982 1.00 89.12 188 VAL A C 1
ATOM 1578 O O . VAL A 1 188 ? 6.762 2.449 -13.029 1.00 89.12 188 VAL A O 1
ATOM 1581 N N . PHE A 1 189 ? 4.677 3.050 -13.568 1.00 85.44 189 PHE A N 1
ATOM 1582 C CA . PHE A 1 189 ? 5.093 4.211 -14.351 1.00 85.44 189 PHE A CA 1
ATOM 1583 C C . PHE A 1 189 ? 5.591 5.327 -13.446 1.00 85.44 189 PHE A C 1
ATOM 1585 O O . PHE A 1 189 ? 6.580 5.980 -13.763 1.00 85.44 189 PHE A O 1
ATOM 1592 N N . LEU A 1 190 ? 4.957 5.498 -12.284 1.00 84.31 190 LEU A N 1
ATOM 1593 C CA . LEU A 1 190 ? 5.387 6.487 -11.307 1.00 84.31 190 LEU A CA 1
ATOM 1594 C C . LEU A 1 190 ? 6.811 6.197 -10.799 1.00 84.31 190 LEU A C 1
ATOM 1596 O O . LEU A 1 190 ? 7.633 7.109 -10.741 1.00 84.31 190 LEU A O 1
ATOM 1600 N N . ALA A 1 191 ? 7.136 4.930 -10.521 1.00 85.56 191 ALA A N 1
ATOM 1601 C CA . ALA A 1 191 ? 8.481 4.518 -10.116 1.00 85.56 191 ALA A CA 1
ATOM 1602 C C . ALA A 1 191 ? 9.538 4.835 -11.186 1.00 85.56 191 ALA A C 1
ATOM 1604 O O . ALA A 1 191 ? 10.644 5.261 -10.855 1.00 85.56 191 ALA A O 1
ATOM 1605 N N . ALA A 1 192 ? 9.197 4.674 -12.468 1.00 82.06 192 ALA A N 1
ATOM 1606 C CA . ALA A 1 192 ? 10.087 5.032 -13.566 1.00 82.06 192 ALA A CA 1
ATOM 1607 C C . ALA A 1 192 ? 10.281 6.553 -13.695 1.00 82.06 192 ALA A C 1
ATOM 1609 O O . ALA A 1 192 ? 11.417 7.003 -13.828 1.00 82.06 192 ALA A O 1
ATOM 1610 N N . ILE A 1 193 ? 9.201 7.343 -13.600 1.00 79.62 193 ILE A N 1
ATOM 1611 C CA . ILE A 1 193 ? 9.244 8.818 -13.663 1.00 79.62 193 ILE A CA 1
ATOM 1612 C C . ILE A 1 193 ? 10.145 9.389 -12.564 1.00 79.62 193 ILE A C 1
ATOM 1614 O O . ILE A 1 193 ? 10.964 10.265 -12.828 1.00 79.62 193 ILE A O 1
ATOM 1618 N N . TYR A 1 194 ? 10.023 8.875 -11.338 1.00 78.50 194 TYR A N 1
ATOM 1619 C CA . TYR A 1 194 ? 10.820 9.334 -10.195 1.00 78.50 194 TYR A CA 1
ATOM 1620 C C . TYR A 1 194 ? 12.204 8.684 -10.093 1.00 78.50 194 TYR A C 1
ATOM 1622 O O . TYR A 1 194 ? 12.882 8.866 -9.082 1.00 78.50 194 TYR A O 1
ATOM 1630 N N . ASN A 1 195 ? 12.639 7.943 -11.119 1.00 76.69 195 ASN A N 1
ATOM 1631 C CA . ASN A 1 195 ? 13.931 7.259 -11.148 1.00 76.69 195 ASN A CA 1
ATOM 1632 C C . ASN A 1 195 ? 14.166 6.381 -9.899 1.00 76.69 195 ASN A C 1
ATOM 1634 O O . ASN A 1 195 ? 15.177 6.489 -9.204 1.00 76.69 195 ASN A O 1
ATOM 1638 N N . LYS A 1 196 ? 13.189 5.522 -9.582 1.00 82.06 196 LYS A N 1
ATOM 1639 C CA . LYS A 1 196 ? 13.216 4.585 -8.449 1.00 82.06 196 LYS A CA 1
ATOM 1640 C C . LYS A 1 196 ? 13.336 3.137 -8.949 1.00 82.06 196 LYS A C 1
ATOM 1642 O O . LYS A 1 196 ? 12.355 2.394 -8.873 1.00 82.06 196 LYS A O 1
ATOM 1647 N N . PRO A 1 197 ? 14.506 2.697 -9.452 1.00 82.38 197 PRO A N 1
ATOM 1648 C CA . PRO A 1 197 ? 14.648 1.384 -10.087 1.00 82.38 197 PRO A CA 1
ATOM 1649 C C . PRO A 1 197 ? 14.378 0.210 -9.136 1.00 82.38 197 PRO A C 1
ATOM 1651 O O . PRO A 1 197 ? 13.772 -0.771 -9.551 1.00 82.38 197 PRO A O 1
ATOM 1654 N N . GLN A 1 198 ? 14.710 0.333 -7.847 1.00 84.31 198 GLN A N 1
ATOM 1655 C CA . GLN A 1 198 ? 14.382 -0.684 -6.834 1.00 84.31 198 GLN A CA 1
ATOM 1656 C C . GLN A 1 198 ? 12.876 -0.891 -6.676 1.00 84.31 198 GLN A C 1
ATOM 1658 O O . GLN A 1 198 ? 12.389 -2.022 -6.672 1.00 84.31 198 GLN A O 1
ATOM 1663 N N . LEU A 1 199 ? 12.121 0.206 -6.574 1.00 86.56 199 LEU A N 1
ATOM 1664 C CA . LEU A 1 199 ? 10.668 0.143 -6.473 1.00 86.56 199 LEU A CA 1
ATOM 1665 C C . LEU A 1 199 ? 10.046 -0.346 -7.787 1.00 86.56 199 LEU A C 1
ATOM 1667 O O . LEU A 1 199 ? 9.114 -1.145 -7.760 1.00 86.56 199 LEU A O 1
ATOM 1671 N N . LEU A 1 200 ? 10.575 0.097 -8.930 1.00 88.44 200 LEU A N 1
ATOM 1672 C CA . LEU A 1 200 ? 10.144 -0.366 -10.246 1.00 88.44 200 LEU A CA 1
ATOM 1673 C C . LEU A 1 200 ? 10.308 -1.887 -10.371 1.00 88.44 200 LEU A C 1
ATOM 1675 O O . LEU A 1 200 ? 9.355 -2.579 -10.725 1.00 88.44 200 LEU A O 1
ATOM 1679 N N . LEU A 1 201 ? 11.482 -2.415 -10.015 1.00 88.44 201 LEU A N 1
ATOM 1680 C CA . LEU A 1 201 ? 11.766 -3.848 -10.024 1.00 88.44 201 LEU A CA 1
ATOM 1681 C C . LEU A 1 201 ? 10.838 -4.617 -9.081 1.00 88.44 201 LEU A C 1
ATOM 1683 O O . LEU A 1 201 ? 10.315 -5.665 -9.459 1.00 88.44 201 LEU A O 1
ATOM 1687 N N . LEU A 1 202 ? 10.599 -4.091 -7.877 1.00 90.94 202 LEU A N 1
ATOM 1688 C CA . LEU A 1 202 ? 9.670 -4.679 -6.914 1.00 90.94 202 LEU A CA 1
ATOM 1689 C C . LEU A 1 202 ? 8.254 -4.785 -7.496 1.00 90.94 202 LEU A C 1
ATOM 1691 O O . LEU A 1 202 ? 7.672 -5.867 -7.520 1.00 90.94 202 LEU A O 1
ATOM 1695 N N . ILE A 1 203 ? 7.719 -3.683 -8.019 1.00 92.00 203 ILE A N 1
ATOM 1696 C CA . ILE A 1 203 ? 6.378 -3.623 -8.613 1.00 92.00 203 ILE A CA 1
ATOM 1697 C C . ILE A 1 203 ? 6.259 -4.599 -9.797 1.00 92.00 203 ILE A C 1
ATOM 1699 O O . ILE A 1 203 ? 5.281 -5.343 -9.890 1.00 92.00 203 ILE A O 1
ATOM 1703 N N . MET A 1 204 ? 7.278 -4.673 -10.660 1.00 90.56 204 MET A N 1
ATOM 1704 C CA . MET A 1 204 ? 7.315 -5.634 -11.770 1.00 90.56 204 MET A CA 1
ATOM 1705 C C . MET A 1 204 ? 7.359 -7.089 -11.298 1.00 90.56 204 MET A C 1
ATOM 1707 O O . MET A 1 204 ? 6.656 -7.930 -11.854 1.00 90.56 204 MET A O 1
ATOM 1711 N N . ARG A 1 205 ? 8.120 -7.399 -10.241 1.00 90.94 205 ARG A N 1
ATOM 1712 C CA . ARG A 1 205 ? 8.160 -8.744 -9.636 1.00 90.94 205 ARG A CA 1
ATOM 1713 C C . ARG A 1 205 ? 6.815 -9.165 -9.048 1.00 90.94 205 ARG A C 1
ATOM 1715 O O . ARG A 1 205 ? 6.492 -10.348 -9.078 1.00 90.94 205 ARG A O 1
ATOM 1722 N N . HIS A 1 206 ? 6.008 -8.211 -8.587 1.00 90.56 206 HIS A N 1
ATOM 1723 C CA . HIS A 1 206 ? 4.618 -8.449 -8.186 1.00 90.56 206 HIS A CA 1
ATOM 1724 C C . HIS A 1 206 ? 3.638 -8.531 -9.373 1.00 90.56 206 HIS A C 1
ATOM 1726 O O . HIS A 1 206 ? 2.427 -8.644 -9.173 1.00 90.56 206 HIS A O 1
ATOM 1732 N N . GLY A 1 207 ? 4.155 -8.541 -10.605 1.00 88.50 207 GLY A N 1
ATOM 1733 C CA . GLY A 1 207 ? 3.406 -8.829 -11.822 1.00 88.50 207 GLY A CA 1
ATOM 1734 C C . GLY A 1 207 ? 2.654 -7.635 -12.393 1.00 88.50 207 GLY A C 1
ATOM 1735 O O . GLY A 1 207 ? 1.623 -7.855 -13.024 1.00 88.50 207 GLY A O 1
ATOM 1736 N N . ALA A 1 208 ? 3.118 -6.404 -12.154 1.00 89.69 208 ALA A N 1
ATOM 1737 C CA . ALA A 1 208 ? 2.484 -5.197 -12.683 1.00 89.69 208 ALA A CA 1
ATOM 1738 C C . ALA A 1 208 ? 2.312 -5.228 -14.207 1.00 89.69 208 ALA A C 1
ATOM 1740 O O . ALA A 1 208 ? 3.179 -5.712 -14.938 1.00 89.69 208 ALA A O 1
ATOM 1741 N N . ILE A 1 209 ? 1.200 -4.675 -14.682 1.00 86.12 209 ILE A N 1
ATOM 1742 C CA . ILE A 1 209 ? 0.889 -4.570 -16.106 1.00 86.12 209 ILE A CA 1
ATOM 1743 C C . ILE A 1 209 ? 1.742 -3.468 -16.743 1.00 86.12 209 ILE A C 1
ATOM 1745 O O . ILE A 1 209 ? 1.761 -2.327 -16.283 1.00 86.12 209 ILE A O 1
ATOM 1749 N N . LEU A 1 210 ? 2.425 -3.816 -17.835 1.00 79.38 210 LEU A N 1
ATOM 1750 C CA . LEU A 1 210 ? 3.382 -2.943 -18.528 1.00 79.38 210 LEU A CA 1
ATOM 1751 C C . LEU A 1 210 ? 2.866 -2.415 -19.873 1.00 79.38 210 LEU A C 1
ATOM 1753 O O . LEU A 1 210 ? 3.454 -1.490 -20.431 1.00 79.38 210 LEU A O 1
ATOM 1757 N N . ASP A 1 211 ? 1.792 -3.006 -20.402 1.00 70.62 211 ASP A N 1
ATOM 1758 C CA . ASP A 1 211 ? 1.242 -2.671 -21.715 1.00 70.62 211 ASP A CA 1
ATOM 1759 C C . ASP A 1 211 ? -0.156 -2.042 -21.613 1.00 70.62 211 ASP A C 1
ATOM 1761 O O . ASP A 1 211 ? -1.043 -2.496 -20.884 1.00 70.62 211 ASP A O 1
ATOM 1765 N N . ARG A 1 212 ? -0.356 -1.012 -22.434 1.00 59.44 212 ARG A N 1
ATOM 1766 C CA . ARG A 1 212 ? -1.575 -0.223 -22.591 1.00 59.44 212 ARG A CA 1
ATOM 1767 C C . ARG A 1 212 ? -2.779 -1.077 -22.988 1.00 59.44 212 ARG A C 1
ATOM 1769 O O . ARG A 1 212 ? -3.893 -0.790 -22.557 1.00 59.44 212 ARG A O 1
ATOM 1776 N N . ARG A 1 213 ? -2.565 -2.152 -23.758 1.00 54.06 213 ARG A N 1
ATOM 1777 C CA . ARG A 1 213 ? -3.634 -3.071 -24.203 1.00 54.06 213 ARG A CA 1
ATOM 1778 C C . ARG A 1 213 ? -4.302 -3.822 -23.052 1.00 54.06 213 ARG A C 1
ATOM 1780 O O . ARG A 1 213 ? -5.473 -4.165 -23.151 1.00 54.06 213 ARG A O 1
ATOM 1787 N N . GLN A 1 214 ? -3.575 -4.043 -21.960 1.00 53.78 214 GLN A N 1
ATOM 1788 C CA . GLN A 1 214 ? -4.081 -4.726 -20.769 1.00 53.78 214 GLN A CA 1
ATOM 1789 C C . GLN A 1 214 ? -4.647 -3.740 -19.727 1.00 53.78 214 GLN A C 1
ATOM 1791 O O . GLN A 1 214 ? -5.408 -4.135 -18.849 1.00 53.78 214 GLN A O 1
ATOM 1796 N N . ALA A 1 215 ? -4.326 -2.444 -19.834 1.00 51.28 215 ALA A N 1
ATOM 1797 C CA . ALA A 1 215 ? -4.638 -1.424 -18.828 1.00 51.28 215 ALA A CA 1
ATOM 1798 C C . ALA A 1 215 ? -5.970 -0.661 -19.038 1.00 51.28 215 ALA A C 1
ATOM 1800 O O . ALA A 1 215 ? -6.259 0.276 -18.292 1.00 51.28 215 ALA A O 1
ATOM 1801 N N . SER A 1 216 ? -6.799 -1.054 -20.015 1.00 52.25 216 SER A N 1
ATOM 1802 C CA . SER A 1 216 ? -8.161 -0.522 -20.256 1.00 52.25 216 SER A CA 1
ATOM 1803 C C . SER A 1 216 ? -8.292 1.017 -20.392 1.00 52.25 216 SER A C 1
ATOM 1805 O O . SER A 1 216 ? -9.366 1.558 -20.132 1.00 52.25 216 SER A O 1
ATOM 1807 N N . GLY A 1 217 ? -7.238 1.755 -20.773 1.00 49.44 217 GLY A N 1
ATOM 1808 C CA . GLY A 1 217 ? -7.220 3.228 -20.696 1.00 49.44 217 GLY A CA 1
ATOM 1809 C C . GLY A 1 217 ? -6.987 4.015 -22.005 1.00 49.44 217 GLY A C 1
ATOM 1810 O O . GLY A 1 217 ? -6.769 3.460 -23.084 1.00 49.44 217 GLY A O 1
ATOM 1811 N N . ARG A 1 218 ? -7.149 5.349 -21.890 1.00 51.56 218 ARG A N 1
ATOM 1812 C CA . ARG A 1 218 ? -7.263 6.372 -22.961 1.00 51.56 218 ARG A CA 1
ATOM 1813 C C . ARG A 1 218 ? -5.943 6.663 -23.711 1.00 51.56 218 ARG A C 1
ATOM 1815 O O . ARG A 1 218 ? -4.892 6.110 -23.421 1.00 51.56 218 ARG A O 1
ATOM 1822 N N . ALA A 1 219 ? -6.021 7.552 -24.709 1.00 45.12 219 ALA A N 1
ATOM 1823 C CA . ALA A 1 219 ? -4.955 7.916 -25.649 1.00 45.12 219 ALA A CA 1
ATOM 1824 C C . ALA A 1 219 ? -3.646 8.458 -25.041 1.00 45.12 219 ALA A C 1
ATOM 1826 O O . ALA A 1 219 ? -2.594 8.218 -25.630 1.00 45.12 219 ALA A O 1
ATOM 1827 N N . ASP A 1 220 ? -3.709 9.080 -23.859 1.00 53.59 220 ASP A N 1
ATOM 1828 C CA . ASP A 1 220 ? -2.565 9.680 -23.149 1.00 53.59 220 ASP A CA 1
ATOM 1829 C C . ASP A 1 220 ? -1.827 8.692 -22.219 1.00 53.59 220 ASP A C 1
ATOM 1831 O O . ASP A 1 220 ? -1.075 9.094 -21.330 1.00 53.59 220 ASP A O 1
ATOM 1835 N N . ASP A 1 221 ? -2.088 7.389 -22.362 1.00 58.38 221 ASP A N 1
ATOM 1836 C CA . ASP A 1 221 ? -1.556 6.373 -21.460 1.00 58.38 221 ASP A CA 1
ATOM 1837 C C . ASP A 1 221 ? -0.062 6.097 -21.680 1.00 58.38 221 ASP A C 1
ATOM 1839 O O . ASP A 1 221 ? 0.427 5.893 -22.793 1.00 58.38 221 ASP A O 1
ATOM 1843 N N . TRP A 1 222 ? 0.627 6.039 -20.545 1.00 64.75 222 TRP A N 1
ATOM 1844 C CA . TRP A 1 222 ? 2.017 5.656 -20.370 1.00 64.75 222 TRP A CA 1
ATOM 1845 C C . TRP A 1 222 ? 2.212 4.215 -20.862 1.00 64.75 222 TRP A C 1
ATOM 1847 O O . TRP A 1 222 ? 1.420 3.334 -20.523 1.00 64.75 222 TRP A O 1
ATOM 1857 N N . ASP A 1 223 ? 3.234 3.977 -21.687 1.00 72.44 223 ASP A N 1
ATOM 1858 C CA . ASP A 1 223 ? 3.441 2.696 -22.368 1.00 72.44 223 ASP A CA 1
ATOM 1859 C C . ASP A 1 223 ? 4.819 2.076 -22.090 1.00 72.44 223 ASP A C 1
ATOM 1861 O O . ASP A 1 223 ? 5.736 2.698 -21.539 1.00 72.44 223 ASP A O 1
ATOM 1865 N N . LEU A 1 224 ? 4.967 0.815 -22.500 1.00 76.12 224 LEU A N 1
ATOM 1866 C CA . LEU A 1 224 ? 6.208 0.052 -22.402 1.00 76.12 224 LEU A CA 1
ATOM 1867 C C . LEU A 1 224 ? 7.399 0.773 -23.054 1.00 76.12 224 LEU A C 1
ATOM 1869 O O . LEU A 1 224 ? 8.504 0.768 -22.510 1.00 76.12 224 LEU A O 1
ATOM 1873 N N . ASN A 1 225 ? 7.178 1.437 -24.193 1.00 77.56 225 ASN A N 1
ATOM 1874 C CA . ASN A 1 225 ? 8.224 2.187 -24.889 1.00 77.56 225 ASN A CA 1
ATOM 1875 C C . ASN A 1 225 ? 8.753 3.337 -24.039 1.00 77.56 225 ASN A C 1
ATOM 1877 O O . ASN A 1 225 ? 9.922 3.711 -24.133 1.00 77.56 225 ASN A O 1
ATOM 1881 N N . MET A 1 226 ? 7.900 3.947 -23.226 1.00 76.88 226 MET A N 1
ATOM 1882 C CA . MET A 1 226 ? 8.315 5.010 -22.336 1.00 76.88 226 MET A CA 1
ATOM 1883 C C . MET A 1 226 ? 9.139 4.494 -21.150 1.00 76.88 226 MET A C 1
ATOM 1885 O O . MET A 1 226 ? 10.151 5.116 -20.819 1.00 76.88 226 MET A O 1
ATOM 1889 N N . LEU A 1 227 ? 8.767 3.345 -20.569 1.00 79.06 227 LEU A N 1
ATOM 1890 C CA . LEU A 1 227 ? 9.574 2.664 -19.546 1.00 79.06 227 LEU A CA 1
ATOM 1891 C C . LEU A 1 227 ? 10.967 2.319 -20.083 1.00 79.06 227 LEU A C 1
ATOM 1893 O O . LEU A 1 227 ? 11.969 2.650 -19.450 1.00 79.06 227 LEU A O 1
ATOM 1897 N N . LEU A 1 228 ? 11.036 1.732 -21.284 1.00 81.25 228 LEU A N 1
ATOM 1898 C CA . LEU A 1 228 ? 12.300 1.433 -21.960 1.00 81.25 228 LEU A CA 1
ATOM 1899 C C . LEU A 1 228 ? 13.133 2.699 -22.175 1.00 81.25 228 LEU A C 1
ATOM 1901 O O . LEU A 1 228 ? 14.289 2.742 -21.767 1.00 81.25 228 LEU A O 1
ATOM 1905 N N . ARG A 1 229 ? 12.536 3.761 -22.735 1.00 79.69 229 ARG A N 1
ATOM 1906 C CA . ARG A 1 229 ? 13.224 5.046 -22.944 1.00 79.69 229 ARG A CA 1
ATOM 1907 C C . ARG A 1 229 ? 13.786 5.622 -21.644 1.00 79.69 229 ARG A C 1
ATOM 1909 O O . ARG A 1 229 ? 14.905 6.126 -21.655 1.00 79.69 229 ARG A O 1
ATOM 1916 N N . HIS A 1 230 ? 13.044 5.553 -20.538 1.00 78.19 230 HIS A N 1
ATOM 1917 C CA . HIS A 1 230 ? 13.533 6.023 -19.238 1.00 78.19 230 HIS A CA 1
ATOM 1918 C C . HIS A 1 230 ? 14.715 5.191 -18.736 1.00 78.19 230 HIS A C 1
ATOM 1920 O O . HIS A 1 230 ? 15.751 5.759 -18.399 1.00 78.19 230 HIS A O 1
ATOM 1926 N N . LEU A 1 231 ? 14.605 3.861 -18.748 1.00 79.62 231 LEU A N 1
ATOM 1927 C CA . LEU A 1 231 ? 15.680 2.979 -18.286 1.00 79.62 231 LEU A CA 1
ATOM 1928 C C . LEU A 1 231 ? 16.949 3.112 -19.135 1.00 79.62 231 LEU A C 1
ATOM 1930 O O . LEU A 1 231 ? 18.046 3.170 -18.584 1.00 79.62 231 LEU A O 1
ATOM 1934 N N . THR A 1 232 ? 16.818 3.249 -20.457 1.00 79.69 232 THR A N 1
ATOM 1935 C CA . THR A 1 232 ? 17.960 3.512 -21.344 1.00 79.69 232 THR A CA 1
ATOM 1936 C C . THR A 1 232 ? 18.621 4.856 -21.038 1.00 79.69 232 THR A C 1
ATOM 1938 O O . THR A 1 232 ? 19.846 4.935 -21.031 1.00 79.69 232 THR A O 1
ATOM 1941 N N . ARG A 1 233 ? 17.845 5.910 -20.738 1.00 77.38 233 ARG A N 1
ATOM 1942 C CA . ARG A 1 233 ? 18.404 7.213 -20.332 1.00 77.38 233 ARG A CA 1
ATOM 1943 C C . ARG A 1 233 ? 19.157 7.128 -19.009 1.00 77.38 233 ARG A C 1
ATOM 1945 O O . ARG A 1 233 ? 20.216 7.736 -18.900 1.00 77.38 233 ARG A O 1
ATOM 1952 N N . ILE A 1 234 ? 18.634 6.379 -18.036 1.00 74.88 234 ILE A N 1
ATOM 1953 C CA . ILE A 1 234 ? 19.301 6.166 -16.745 1.00 74.88 234 ILE A CA 1
ATOM 1954 C C . ILE A 1 234 ? 20.631 5.436 -16.961 1.00 74.88 234 ILE A C 1
ATOM 1956 O O . ILE A 1 234 ? 21.661 5.933 -16.517 1.00 74.88 234 ILE A O 1
ATOM 1960 N N . LEU A 1 235 ? 20.636 4.331 -17.720 1.00 76.44 235 LEU A N 1
ATOM 1961 C CA . LEU A 1 235 ? 21.873 3.624 -18.073 1.00 76.44 235 LEU A CA 1
ATOM 1962 C C . LEU A 1 235 ? 22.884 4.535 -18.774 1.00 76.44 235 LEU A C 1
ATOM 1964 O O . LEU A 1 235 ? 24.059 4.531 -18.422 1.00 76.44 235 LEU A O 1
ATOM 1968 N N . TRP A 1 236 ? 22.434 5.320 -19.755 1.00 76.19 236 TRP A N 1
ATOM 1969 C CA . TRP A 1 236 ? 23.304 6.224 -20.504 1.00 76.19 236 TRP A CA 1
ATOM 1970 C C . TRP A 1 236 ? 23.934 7.294 -19.606 1.00 76.19 236 TRP A C 1
ATOM 1972 O O . TRP A 1 236 ? 25.135 7.539 -19.689 1.00 76.19 236 TRP A O 1
ATOM 1982 N N . ALA A 1 237 ? 23.149 7.900 -18.711 1.00 71.12 237 ALA A N 1
ATOM 1983 C CA . ALA A 1 237 ? 23.652 8.879 -17.749 1.00 71.12 237 ALA A CA 1
ATOM 1984 C C . ALA A 1 237 ? 24.693 8.265 -16.796 1.00 71.12 237 ALA A C 1
ATOM 1986 O O . ALA A 1 237 ? 25.721 8.881 -16.519 1.00 71.12 237 ALA A O 1
ATOM 1987 N N . SER A 1 238 ? 24.466 7.028 -16.347 1.00 68.44 238 SER A N 1
ATOM 1988 C CA . SER A 1 238 ? 25.408 6.301 -15.492 1.00 68.44 238 SER A CA 1
ATOM 1989 C C . SER A 1 238 ? 26.701 5.885 -16.205 1.00 68.44 238 SER A C 1
ATOM 1991 O O . SER A 1 238 ? 27.710 5.686 -15.539 1.00 68.44 238 SER A O 1
ATOM 1993 N N . LEU A 1 239 ? 26.692 5.769 -17.537 1.00 68.31 239 LEU A N 1
ATOM 1994 C CA . LEU A 1 239 ? 27.878 5.468 -18.351 1.00 68.31 239 LEU A CA 1
ATOM 1995 C C . LEU A 1 239 ? 28.691 6.720 -18.730 1.00 68.31 239 LEU A C 1
ATOM 1997 O O . LEU A 1 239 ? 29.870 6.596 -19.042 1.00 68.31 239 LEU A O 1
ATOM 2001 N N . GLY A 1 240 ? 28.072 7.907 -18.727 1.00 60.03 240 GLY A N 1
ATOM 2002 C CA . GLY A 1 240 ? 28.677 9.167 -19.183 1.00 60.03 240 GLY A CA 1
ATOM 2003 C C . GLY A 1 240 ? 29.196 10.100 -18.083 1.00 60.03 240 GLY A C 1
ATOM 2004 O O . GLY A 1 240 ? 29.510 11.249 -18.381 1.00 60.03 240 GLY A O 1
ATOM 2005 N N . SER A 1 241 ? 29.243 9.657 -16.823 1.00 54.22 241 SER A N 1
ATOM 2006 C CA . SER A 1 241 ? 29.730 10.476 -15.703 1.00 54.22 241 SER A CA 1
ATOM 2007 C C . SER A 1 241 ? 31.245 10.310 -15.545 1.00 54.22 241 SER A C 1
ATOM 2009 O O . SER A 1 241 ? 31.703 9.241 -15.142 1.00 54.22 241 SER A O 1
ATOM 2011 N N . ASP A 1 242 ? 32.020 11.349 -15.862 1.00 45.53 242 ASP A N 1
ATOM 2012 C CA . ASP A 1 242 ? 33.466 11.378 -15.612 1.00 45.53 242 ASP A CA 1
ATOM 2013 C C . ASP A 1 242 ? 33.730 11.261 -14.090 1.00 45.53 242 ASP A C 1
ATOM 2015 O O . ASP A 1 242 ? 33.101 11.991 -13.316 1.00 45.53 242 ASP A O 1
ATOM 2019 N N . PRO A 1 243 ? 34.625 10.378 -13.603 1.00 47.81 243 PRO A N 1
ATOM 2020 C CA . PRO A 1 243 ? 34.713 10.044 -12.175 1.00 47.81 243 PRO A CA 1
ATOM 2021 C C . PRO A 1 243 ? 35.302 11.142 -11.276 1.00 47.81 243 PRO A C 1
ATOM 2023 O O . PRO A 1 243 ? 35.510 10.894 -10.090 1.00 47.81 243 PRO A O 1
ATOM 2026 N N . GLN A 1 244 ? 35.654 12.315 -11.811 1.00 43.56 244 GLN A N 1
ATOM 2027 C CA . GLN A 1 244 ? 36.556 13.234 -11.112 1.00 43.56 244 GLN A CA 1
ATOM 2028 C C . GLN A 1 244 ? 35.902 14.177 -10.094 1.00 43.56 244 GLN A C 1
ATOM 2030 O O . GLN A 1 244 ? 36.636 14.711 -9.272 1.00 43.56 244 GLN A O 1
ATOM 2035 N N . ASP A 1 245 ? 34.574 14.336 -10.061 1.00 41.34 245 ASP A N 1
ATOM 2036 C CA . ASP A 1 245 ? 33.963 15.426 -9.269 1.00 41.34 245 ASP A CA 1
ATOM 2037 C C . ASP A 1 245 ? 32.824 15.022 -8.325 1.00 41.34 245 ASP A C 1
ATOM 2039 O O . ASP A 1 245 ? 32.012 15.841 -7.895 1.00 41.34 245 ASP A O 1
ATOM 2043 N N . SER A 1 246 ? 32.727 13.745 -7.961 1.00 40.34 246 SER A N 1
ATOM 2044 C CA . SER A 1 246 ? 31.556 13.268 -7.231 1.00 40.34 246 SER A CA 1
ATOM 2045 C C . SER A 1 246 ? 31.955 12.312 -6.108 1.00 40.34 246 SER A C 1
ATOM 2047 O O . SER A 1 246 ? 32.203 11.130 -6.323 1.00 40.34 246 SER A O 1
ATOM 2049 N N . THR A 1 247 ? 31.944 12.830 -4.880 1.00 39.41 247 THR A N 1
ATOM 2050 C CA . THR A 1 247 ? 32.017 12.101 -3.599 1.00 39.41 247 THR A CA 1
ATOM 2051 C C . THR A 1 247 ? 30.810 11.180 -3.343 1.00 39.41 247 THR A C 1
ATOM 2053 O O . THR A 1 247 ? 30.612 10.708 -2.225 1.00 39.41 247 THR A O 1
ATOM 2056 N N . TRP A 1 248 ? 29.989 10.904 -4.361 1.00 39.97 248 TRP A N 1
ATOM 2057 C CA . TRP A 1 248 ? 28.878 9.966 -4.277 1.00 39.97 248 TRP A CA 1
ATOM 2058 C C . TRP A 1 248 ? 29.421 8.535 -4.266 1.00 39.97 248 TRP A C 1
ATOM 2060 O O . TRP A 1 248 ? 30.072 8.092 -5.210 1.00 39.97 248 TRP A O 1
ATOM 2070 N N . GLU A 1 249 ? 29.157 7.822 -3.172 1.00 37.91 249 GLU A N 1
ATOM 2071 C CA . GLU A 1 249 ? 29.593 6.448 -2.926 1.00 37.91 249 GLU A CA 1
ATOM 2072 C C . GLU A 1 249 ? 29.323 5.537 -4.141 1.00 37.91 249 GLU A C 1
ATOM 2074 O O . GLU A 1 249 ? 28.180 5.282 -4.530 1.00 37.91 249 GLU A O 1
ATOM 2079 N N . THR A 1 250 ? 30.390 4.998 -4.732 1.00 43.19 250 THR A N 1
ATOM 2080 C CA . THR A 1 250 ? 30.384 4.076 -5.883 1.00 43.19 250 THR A CA 1
ATOM 2081 C C . THR A 1 250 ? 29.495 2.836 -5.686 1.00 43.19 250 THR A C 1
ATOM 2083 O O . THR A 1 250 ? 29.025 2.243 -6.660 1.00 43.19 250 THR A O 1
ATOM 2086 N N . SER A 1 251 ? 29.192 2.464 -4.439 1.00 42.94 251 SER A N 1
ATOM 2087 C CA . SER A 1 251 ? 28.257 1.391 -4.071 1.00 42.94 251 SER A CA 1
ATOM 2088 C C . SER A 1 251 ? 26.793 1.703 -4.430 1.00 42.94 251 SER A C 1
ATOM 2090 O O . SER A 1 251 ? 26.044 0.808 -4.840 1.00 42.94 251 SER A O 1
ATOM 2092 N N . ILE A 1 252 ? 26.375 2.969 -4.336 1.00 47.06 252 ILE A N 1
ATOM 2093 C CA . ILE A 1 252 ? 25.007 3.416 -4.641 1.00 47.06 252 ILE A CA 1
ATOM 2094 C C . ILE A 1 252 ? 24.782 3.416 -6.158 1.00 47.06 252 ILE A C 1
ATOM 2096 O O . ILE A 1 252 ? 23.731 2.988 -6.633 1.00 47.06 252 ILE A O 1
ATOM 2100 N N . ILE A 1 253 ? 25.794 3.813 -6.934 1.00 53.59 253 ILE A N 1
ATOM 2101 C CA . ILE A 1 253 ? 25.753 3.775 -8.404 1.00 53.59 253 ILE A CA 1
ATOM 2102 C C . ILE A 1 253 ? 25.715 2.320 -8.900 1.00 53.59 253 ILE A C 1
ATOM 2104 O O . ILE A 1 253 ? 24.904 1.984 -9.761 1.00 53.59 253 ILE A O 1
ATOM 2108 N N . SER A 1 254 ? 26.525 1.437 -8.304 1.00 56.34 254 SER A N 1
ATOM 2109 C CA . SER A 1 254 ? 26.579 0.009 -8.655 1.00 56.34 254 SER A CA 1
ATOM 2110 C C . SER A 1 254 ? 25.257 -0.730 -8.393 1.00 56.34 254 SER A C 1
ATOM 2112 O O . SER A 1 254 ? 24.757 -1.439 -9.269 1.00 56.34 254 SER A O 1
ATOM 2114 N N . SER A 1 255 ? 24.635 -0.518 -7.227 1.00 61.06 255 SER A N 1
ATOM 2115 C CA . SER A 1 255 ? 23.336 -1.131 -6.895 1.00 61.06 255 SER A CA 1
ATOM 2116 C C . SER A 1 255 ? 22.207 -0.619 -7.794 1.00 61.06 255 SER A C 1
ATOM 2118 O O . SER A 1 255 ? 21.446 -1.413 -8.344 1.00 61.06 255 SER A O 1
ATOM 2120 N N . THR A 1 256 ? 22.171 0.689 -8.050 1.00 70.06 256 THR A N 1
ATOM 2121 C CA . THR A 1 256 ? 21.192 1.311 -8.955 1.00 70.06 256 THR A CA 1
ATOM 2122 C C . THR A 1 256 ? 21.320 0.772 -10.385 1.00 70.06 256 THR A C 1
ATOM 2124 O O . THR A 1 256 ? 20.311 0.474 -11.022 1.00 70.06 256 THR A O 1
ATOM 2127 N N . LEU A 1 257 ? 22.546 0.589 -10.890 1.00 77.19 257 LEU A N 1
ATOM 2128 C CA . LEU A 1 257 ? 22.802 0.008 -12.212 1.00 77.19 257 LEU A CA 1
ATOM 2129 C C . LEU A 1 257 ? 22.340 -1.449 -12.313 1.00 77.19 257 LEU A C 1
ATOM 2131 O O . LEU A 1 257 ? 21.744 -1.828 -13.323 1.00 77.19 257 LEU A O 1
ATOM 2135 N N . HIS A 1 258 ? 22.580 -2.254 -11.275 1.00 82.31 258 HIS A N 1
ATOM 2136 C CA . HIS A 1 258 ? 22.097 -3.632 -11.225 1.00 82.31 258 HIS A CA 1
ATOM 2137 C C . HIS A 1 258 ? 20.564 -3.694 -11.275 1.00 82.31 258 HIS A C 1
ATOM 2139 O O . HIS A 1 258 ? 20.005 -4.443 -12.075 1.00 82.31 258 HIS A O 1
ATOM 2145 N N . ASP A 1 259 ? 19.879 -2.857 -10.492 1.00 81.94 259 ASP A N 1
ATOM 2146 C CA . ASP A 1 259 ? 18.415 -2.808 -10.476 1.00 81.94 259 ASP A CA 1
ATOM 2147 C C . ASP A 1 259 ? 17.839 -2.361 -11.830 1.00 81.94 259 ASP A C 1
ATOM 2149 O O . ASP A 1 259 ? 16.864 -2.939 -12.315 1.00 81.94 259 ASP A O 1
ATOM 2153 N N . VAL A 1 260 ? 18.462 -1.373 -12.484 1.00 82.44 260 VAL A N 1
ATOM 2154 C CA . VAL A 1 260 ? 18.086 -0.920 -13.837 1.00 82.44 260 VAL A CA 1
ATOM 2155 C C . VAL A 1 260 ? 18.300 -2.027 -14.873 1.00 82.44 260 VAL A C 1
ATOM 2157 O O . VAL A 1 260 ? 17.441 -2.243 -15.733 1.00 82.44 260 VAL A O 1
ATOM 2160 N N . TRP A 1 261 ? 19.415 -2.752 -14.787 1.00 84.88 261 TRP A N 1
ATOM 2161 C CA . TRP A 1 261 ? 19.698 -3.889 -15.661 1.00 84.88 261 TRP A CA 1
ATOM 2162 C C . TRP A 1 261 ? 18.660 -5.005 -15.498 1.00 84.88 261 TRP A C 1
ATOM 2164 O O . TRP A 1 261 ? 18.118 -5.500 -16.489 1.00 84.88 261 TRP A O 1
ATOM 2174 N N . GLU A 1 262 ? 18.321 -5.363 -14.260 1.00 85.88 262 GLU A N 1
ATOM 2175 C CA . GLU A 1 262 ? 17.285 -6.357 -13.973 1.00 85.88 262 GLU A CA 1
ATOM 2176 C C . GLU A 1 262 ? 15.902 -5.895 -14.451 1.00 85.88 262 GLU A C 1
ATOM 2178 O O . GLU A 1 262 ? 15.148 -6.696 -15.014 1.00 85.88 262 GLU A O 1
ATOM 2183 N N . CYS A 1 263 ? 15.589 -4.600 -14.329 1.00 84.19 263 CYS A N 1
ATOM 2184 C CA . CYS A 1 263 ? 14.378 -4.022 -14.909 1.00 84.19 263 CYS A CA 1
ATOM 2185 C C . CYS A 1 263 ? 14.324 -4.236 -16.427 1.00 84.19 263 CYS A C 1
ATOM 2187 O O . CYS A 1 263 ? 13.334 -4.748 -16.948 1.00 84.19 263 CYS A O 1
ATOM 2189 N N . LEU A 1 264 ? 15.398 -3.900 -17.147 1.00 85.19 264 LEU A N 1
ATOM 2190 C CA . LEU A 1 264 ? 15.474 -4.090 -18.599 1.00 85.19 264 LEU A CA 1
ATOM 2191 C C . LEU A 1 264 ? 15.368 -5.560 -18.994 1.00 85.19 264 LEU A C 1
ATOM 2193 O O . LEU A 1 264 ? 14.636 -5.895 -19.924 1.00 85.19 264 LEU A O 1
ATOM 2197 N N . ARG A 1 265 ? 16.042 -6.451 -18.263 1.00 85.19 265 ARG A N 1
ATOM 2198 C CA . ARG A 1 265 ? 15.954 -7.896 -18.488 1.00 85.19 265 ARG A CA 1
ATOM 2199 C C . ARG A 1 265 ? 14.519 -8.400 -18.342 1.00 85.19 265 ARG A C 1
ATOM 2201 O O . ARG A 1 265 ? 14.087 -9.233 -19.140 1.00 85.19 265 ARG A O 1
ATOM 2208 N N . PHE A 1 266 ? 13.786 -7.904 -17.346 1.00 83.06 266 PHE A N 1
ATOM 2209 C CA . PHE A 1 266 ? 12.379 -8.240 -17.139 1.00 83.06 266 PHE A CA 1
ATOM 2210 C C . PHE A 1 266 ? 11.509 -7.760 -18.311 1.00 83.06 266 PHE A C 1
ATOM 2212 O O . PHE A 1 266 ? 10.748 -8.547 -18.873 1.00 83.06 266 PHE A O 1
ATOM 2219 N N . LEU A 1 267 ? 11.683 -6.505 -18.740 1.00 82.12 267 LEU A N 1
ATOM 2220 C CA . LEU A 1 267 ? 10.926 -5.918 -19.851 1.00 82.12 267 LEU A CA 1
ATOM 2221 C C . LEU A 1 267 ? 11.189 -6.633 -21.183 1.00 82.12 267 LEU A C 1
ATOM 2223 O O . LEU A 1 267 ? 10.246 -6.971 -21.896 1.00 82.12 267 LEU A O 1
ATOM 2227 N N . LEU A 1 268 ? 12.454 -6.917 -21.505 1.00 81.31 268 LEU A N 1
ATOM 2228 C CA . LEU A 1 268 ? 12.835 -7.593 -22.750 1.00 81.31 268 LEU A CA 1
ATOM 2229 C C . LEU A 1 268 ? 12.298 -9.029 -22.821 1.00 81.31 268 LEU A C 1
ATOM 2231 O O . LEU A 1 268 ? 11.877 -9.472 -23.889 1.00 81.31 268 LEU A O 1
ATOM 2235 N N . ARG A 1 269 ? 12.252 -9.744 -21.688 1.00 80.06 269 ARG A N 1
ATOM 2236 C CA . ARG A 1 269 ? 11.589 -11.057 -21.599 1.00 80.06 269 ARG A CA 1
ATOM 2237 C C . ARG A 1 269 ? 10.084 -10.958 -21.835 1.00 80.06 269 ARG A C 1
ATOM 2239 O O . ARG A 1 269 ? 9.528 -11.805 -22.525 1.00 80.06 269 ARG A O 1
ATOM 2246 N N . GLY A 1 270 ? 9.435 -9.929 -21.289 1.00 69.94 270 GLY A N 1
ATOM 2247 C CA . GLY A 1 270 ? 8.014 -9.680 -21.539 1.00 69.94 270 GLY A CA 1
ATOM 2248 C C . GLY A 1 270 ? 7.722 -9.456 -23.026 1.00 69.94 270 GLY A C 1
ATOM 2249 O O . GLY A 1 270 ? 6.774 -10.021 -23.561 1.00 69.94 270 GLY A O 1
ATOM 2250 N N . ILE A 1 271 ? 8.581 -8.703 -23.719 1.00 71.62 271 ILE A N 1
ATOM 2251 C CA . ILE A 1 271 ? 8.443 -8.433 -25.160 1.00 71.62 271 ILE A CA 1
ATOM 2252 C C . ILE A 1 271 ? 8.623 -9.705 -25.993 1.00 71.62 271 ILE A C 1
ATOM 2254 O O . ILE A 1 271 ? 7.820 -9.960 -26.892 1.00 71.62 271 ILE A O 1
ATOM 2258 N N . SER A 1 272 ? 9.641 -10.520 -25.697 1.00 62.91 272 SER A N 1
ATOM 2259 C CA . SER A 1 272 ? 9.899 -11.741 -26.470 1.00 62.91 272 SER A CA 1
ATOM 2260 C C . SER A 1 272 ? 8.783 -12.779 -26.327 1.00 62.91 272 SER A C 1
ATOM 2262 O O . SER A 1 272 ? 8.469 -13.476 -27.289 1.00 62.91 272 SER A O 1
ATOM 2264 N N . GLN A 1 273 ? 8.137 -12.852 -25.160 1.00 61.03 273 GLN A N 1
ATOM 2265 C CA . GLN A 1 273 ? 6.998 -13.744 -24.935 1.00 61.03 273 GLN A CA 1
ATOM 2266 C C . GLN A 1 273 ? 5.737 -13.297 -25.685 1.00 61.03 273 GLN A C 1
ATOM 2268 O O . GLN A 1 273 ? 5.004 -14.142 -26.189 1.00 61.03 273 GLN A O 1
ATOM 2273 N N . VAL A 1 274 ? 5.504 -11.987 -25.820 1.00 58.06 274 VAL A N 1
ATOM 2274 C CA . VAL A 1 274 ? 4.359 -11.451 -26.578 1.00 58.06 274 VAL A CA 1
ATOM 2275 C C . VAL A 1 274 ? 4.513 -11.680 -28.088 1.00 58.06 274 VAL A C 1
ATOM 2277 O O . VAL A 1 274 ? 3.518 -11.895 -28.773 1.00 58.06 274 VAL A O 1
ATOM 2280 N N . GLN A 1 275 ? 5.740 -11.683 -28.620 1.00 51.72 275 GLN A N 1
ATOM 2281 C CA . GLN A 1 275 ? 5.984 -11.917 -30.052 1.00 51.72 275 GLN A CA 1
ATOM 2282 C C . GLN A 1 275 ? 5.860 -13.385 -30.489 1.00 51.72 275 GLN A C 1
ATOM 2284 O O . GLN A 1 275 ? 5.670 -13.630 -31.673 1.00 51.72 275 GLN A O 1
ATOM 2289 N N . MET A 1 276 ? 5.949 -14.349 -29.568 1.00 46.75 276 MET A N 1
ATOM 2290 C CA . MET A 1 276 ? 5.849 -15.787 -29.883 1.00 46.75 276 MET A CA 1
ATOM 2291 C C . MET A 1 276 ? 4.444 -16.373 -29.667 1.00 46.75 276 MET A C 1
ATOM 2293 O O . MET A 1 276 ? 4.228 -17.551 -29.935 1.00 46.75 276 MET A O 1
ATOM 2297 N N . GLY A 1 277 ? 3.504 -15.574 -29.153 1.00 45.31 277 GLY A N 1
ATOM 2298 C CA . GLY A 1 277 ? 2.113 -15.973 -28.906 1.00 45.31 277 GLY A CA 1
ATOM 2299 C C . GLY A 1 277 ? 1.103 -15.484 -29.950 1.00 45.31 277 GLY A C 1
ATOM 2300 O O . GLY A 1 277 ? -0.092 -15.661 -29.726 1.00 45.31 277 GLY A O 1
ATOM 2301 N N . ASN A 1 278 ? 1.569 -14.861 -31.040 1.00 40.75 278 ASN A N 1
ATOM 2302 C CA . ASN A 1 278 ? 0.764 -14.436 -32.192 1.00 40.75 278 ASN A CA 1
ATOM 2303 C C . ASN A 1 278 ? 1.092 -15.279 -33.421 1.00 40.75 278 ASN A C 1
ATOM 2305 O O . ASN A 1 278 ? 2.302 -15.467 -33.679 1.00 40.75 278 ASN A O 1
#

Organism: Caerostris extrusa (NCBI:txid172846)

pLDDT: mean 72.45, std 17.49, range [26.66, 97.06]

Radius of gyration: 21.72 Å; chains: 1; bounding box: 64×36×60 Å

Sequence (278 aa):
MISEEETCFEDVLEKNYCPETNDEEKIFIHAMIRRLKRILNWDPGEDESLFTKDKGPEIVRDIMIHFIRWKTIIGSSNNLADFIGLQHLVIYTMAKLCFYYWIRDSRLVSDVLRQVYLCDGHFSSMFAHIMNQNDRRTLWPTPNQETRHKEYLTMVFFLSHAHNARLEFGGHRFVDLRLRVPLRVPPVFLAAIYNKPQLLLLIMRHGAILDRRQASGRADDWDLNMLLRHLTRILWASLGSDPQDSTWETSIISSTLHDVWECLRFLLRGISQVQMGN

Secondary structure (DSSP, 8-state):
---HHHHHHHHHHHHH--TT--HHHHHHHHHHHHHHHHHHT--TTT-SSS--GGGHHHHHHHHHHHHHHHHHHHTTSS--HHHHHHHHHHHHHHHHHHHHTT---HHHHHHHHHHHHHHHSS-HHHHHTTTT---TT-SSPPP-HHHHHHHHHHHHHHHHHHHHTT-EETTEEGGGPPP-SS-SS-HHHHHHHTT-HHHHHHHHHTT----TTTTT--TT---HHHHHHHHHHHHHHHHS--TTS--S-HHHHHHHHHHHHHHHHHHHHHHHHHHT--

Foldseek 3Di:
DCDPVNVLLVVLLVVQDDPPQDPVLNVLVVVLVVVVCCLVPDDPPPDPPVPDLVCLLVVLVVLVVSLVVNCVRSVPDDPPPSVLVVLCSSLVSSLVSCLVSVPPPLVSNLVSVVSVCVNPVACCLLLCQLLQNPDVPRPDDHDDPVVNVSSLSSCLSSLVSQLVVVDDRPNHRNQFQAHVPPHRGGVLVSCLVSLNLSSNLSSVVSPYDAAPVVNPDDDPHDHNVNSVVSLVVLLVVLVPDDPPPDPPPPVVSVVSNVSSVSSVVSSVVVVVVVVVVD